Protein AF-A0A455UJH0-F1 (afdb_monomer_lite)

InterPro domains:
  IPR007844 AsmA [PF05170] (46-190)
  IPR052894 AsmA-related [PTHR30441] (1-209)

Secondary structure (DSSP, 8-state):
-EEEEEEEES-GGGGHHHHSS-PPP-SSEEEEEEEEEETTEEEEEEEEEEETTEEEEEEEEEE-SSSSEEEEEEEEEEEEEGGGGGGGG---TTTTT-----SS-SS-SS-GGGGSEEEEEEEEEEEEEETTEEEEEEEEEEEEETTEEEEEEEEEEETTEEEEEEEEEETTSSS-EEEEEEEEEEEEHHHHHHHTT--S---SEEEEEEEE-

pLDDT: mean 80.15, std 18.88, range [32.94, 98.56]

Radius of gyration: 18.46 Å; chains: 1; bounding box: 46×38×55 Å

Sequence (213 aa):
MNLSLAIEGPNPQRLSRLLGIALPELPAYSVSGELDLEGQRWVFTEIQGRIGDSDLNGRLTLNTNVSPLHVSGELSSTHLDIADLGFLAGATPEEIDNNDRFVLPDTEIITDAWQGISADVSYQGDSVRAGDVPLSNVEIDFVLEDGRGQFDPVSFGFGEGSVDLTLDLDSTTNPPSGTMQVEVQRVDLDDALRNWDLADDSVGIIGGAANFG

Organism: NCBI:txid115553

Foldseek 3Di:
DKDKDKDWDQFCQVCCVVVVHGDDGAGTKIWIAIWDDDPQKTKGAQIWMDQPNWTKGWIKIWHPVDFLIEIETEMETQEEEVVRVPCCQPDDPVPPPDPDDPDRHPHPNQDPVLQSYWYWYWYWYQWYHDDLFTKGGWIWTWTGDNSKIWTPWTKIDGDPWIKTKIKIWHSPDVVIDIKMKMWIGFDFPVRVCVSRVPDDDDGDTDTDIDIDD

Structure (mmCIF, N/CA/C/O backbone):
data_AF-A0A455UJH0-F1
#
_entry.id   AF-A0A455UJH0-F1
#
loop_
_atom_site.group_PDB
_atom_site.id
_atom_site.type_symbol
_atom_site.label_atom_id
_atom_site.label_alt_id
_atom_site.label_comp_id
_atom_site.label_asym_id
_atom_site.label_entity_id
_atom_site.label_seq_id
_atom_site.pdbx_PDB_ins_code
_atom_site.Cartn_x
_atom_site.Cartn_y
_atom_site.Cartn_z
_atom_site.occupancy
_atom_site.B_iso_or_equiv
_atom_site.auth_seq_id
_atom_site.auth_comp_id
_atom_site.auth_asym_id
_atom_site.auth_atom_id
_atom_site.pdbx_PDB_model_num
ATOM 1 N N . MET A 1 1 ? -12.205 -9.247 21.735 1.00 71.50 1 MET A N 1
ATOM 2 C CA . MET A 1 1 ? -13.324 -10.180 21.431 1.00 71.50 1 MET A CA 1
ATOM 3 C C . MET A 1 1 ? -12.930 -10.842 20.141 1.00 71.50 1 MET A C 1
ATOM 5 O O . MET A 1 1 ? -12.857 -10.101 19.182 1.00 71.50 1 MET A O 1
ATOM 9 N N . ASN A 1 2 ? -12.699 -12.154 20.108 1.00 81.31 2 ASN A N 1
ATOM 10 C CA . ASN A 1 2 ? -12.225 -12.814 18.893 1.00 81.31 2 ASN A CA 1
ATOM 11 C C . ASN A 1 2 ? -13.400 -13.379 18.073 1.00 81.31 2 ASN A C 1
ATOM 13 O O . ASN A 1 2 ? -14.218 -14.134 18.611 1.00 81.31 2 ASN A O 1
ATOM 17 N N . LEU A 1 3 ? -13.500 -12.978 16.807 1.00 91.19 3 LEU A N 1
ATOM 18 C CA . LEU A 1 3 ? -14.527 -13.384 15.855 1.00 91.19 3 LEU A CA 1
ATOM 19 C C . LEU A 1 3 ? -13.867 -13.877 14.568 1.00 91.19 3 LEU A C 1
ATOM 21 O O . LEU A 1 3 ? -13.123 -13.135 13.939 1.00 91.19 3 LEU A O 1
ATOM 25 N N . SER A 1 4 ? -14.239 -15.069 14.111 1.00 94.56 4 SER A N 1
ATOM 26 C CA . SER A 1 4 ? -13.905 -15.489 12.751 1.00 94.56 4 SER A CA 1
ATOM 27 C C . SER A 1 4 ? -14.860 -14.801 11.773 1.00 94.56 4 SER A C 1
ATOM 29 O O . SER A 1 4 ? -16.086 -14.918 11.901 1.00 94.56 4 SER A O 1
ATOM 31 N N . LEU A 1 5 ? -14.310 -14.034 10.834 1.00 92.56 5 LEU A N 1
ATOM 32 C CA . LEU A 1 5 ? -15.051 -13.263 9.843 1.00 92.56 5 LEU A CA 1
ATOM 33 C C . LEU A 1 5 ? -14.841 -13.883 8.463 1.00 92.56 5 LEU A C 1
ATOM 35 O O . LEU A 1 5 ? -13.711 -14.141 8.066 1.00 92.56 5 LEU A O 1
ATOM 39 N N . ALA A 1 6 ? -15.925 -14.067 7.713 1.00 94.31 6 ALA A N 1
ATOM 40 C CA . ALA A 1 6 ? -15.883 -14.398 6.295 1.00 94.31 6 ALA A CA 1
ATOM 41 C C . ALA A 1 6 ? -16.954 -13.584 5.564 1.00 94.31 6 ALA A C 1
ATOM 43 O O . ALA A 1 6 ? -18.125 -13.594 5.955 1.00 94.31 6 ALA A O 1
ATOM 44 N N . ILE A 1 7 ? -16.548 -12.850 4.532 1.00 92.00 7 ILE A N 1
ATOM 45 C CA . ILE A 1 7 ? -17.425 -12.009 3.718 1.00 92.00 7 ILE A CA 1
ATOM 46 C C . ILE A 1 7 ? -17.107 -12.279 2.254 1.00 92.00 7 ILE A C 1
ATOM 48 O O . ILE A 1 7 ? -15.952 -12.222 1.848 1.00 92.00 7 ILE A O 1
ATOM 52 N N . GLU A 1 8 ? -18.138 -12.504 1.451 1.00 94.81 8 GLU A N 1
ATOM 53 C CA . GLU A 1 8 ? -18.023 -12.584 0.000 1.00 94.81 8 GLU A CA 1
ATOM 54 C C . GLU A 1 8 ? -19.130 -11.774 -0.668 1.00 94.81 8 GLU A C 1
ATOM 56 O O . GLU A 1 8 ? -20.222 -11.586 -0.118 1.00 94.81 8 GLU A O 1
ATOM 61 N N . GLY A 1 9 ? -18.851 -11.277 -1.864 1.00 93.00 9 GLY A N 1
ATOM 62 C CA . GLY A 1 9 ? -19.829 -10.521 -2.618 1.00 93.00 9 GLY A CA 1
ATOM 63 C C . GLY A 1 9 ? -19.357 -10.179 -4.024 1.00 93.00 9 GLY A C 1
ATOM 64 O O . GLY A 1 9 ? -18.174 -10.262 -4.334 1.00 93.00 9 GLY A O 1
ATOM 65 N N . PRO A 1 10 ? -20.282 -9.764 -4.900 1.00 92.00 10 PRO A N 1
ATOM 66 C CA . PRO A 1 10 ? -19.947 -9.429 -6.278 1.00 92.00 10 PRO A CA 1
ATOM 67 C C . PRO A 1 10 ? -19.280 -8.053 -6.431 1.00 92.00 10 PRO A C 1
ATOM 69 O O . PRO A 1 10 ? -18.758 -7.782 -7.501 1.00 92.00 10 PRO A O 1
ATOM 72 N N . ASN A 1 11 ? -19.383 -7.174 -5.420 1.00 86.75 11 ASN A N 1
ATOM 73 C CA . ASN A 1 11 ? -18.792 -5.829 -5.394 1.00 86.75 11 ASN A CA 1
ATOM 74 C C . ASN A 1 11 ? -18.907 -5.233 -3.961 1.00 86.75 11 ASN A C 1
ATOM 76 O O . ASN A 1 11 ? -20.035 -5.161 -3.443 1.00 86.75 11 ASN A O 1
ATOM 80 N N . PRO A 1 12 ? -17.807 -4.784 -3.321 1.00 84.44 12 PRO A N 1
ATOM 81 C CA . PRO A 1 12 ? -17.806 -4.187 -1.979 1.00 84.44 12 PRO A CA 1
ATOM 82 C C . PRO A 1 12 ? -18.610 -2.891 -1.842 1.00 84.44 12 PRO A C 1
ATOM 84 O O . PRO A 1 12 ? -19.192 -2.650 -0.785 1.00 84.44 12 PRO A O 1
ATOM 87 N N . GLN A 1 13 ? -18.725 -2.076 -2.896 1.00 84.38 13 GLN A N 1
ATOM 88 C CA . GLN A 1 13 ? -19.482 -0.819 -2.901 1.00 84.38 13 GLN A CA 1
ATOM 89 C C . GLN A 1 13 ? -20.929 -1.011 -2.417 1.00 84.38 13 GLN A C 1
ATOM 91 O O . GLN A 1 13 ? -21.509 -0.126 -1.781 1.00 84.38 13 GLN A O 1
ATOM 96 N N . ARG A 1 14 ? -21.513 -2.198 -2.637 1.00 85.81 14 ARG A N 1
ATOM 97 C CA . ARG A 1 14 ? -22.857 -2.561 -2.153 1.00 85.81 14 ARG A CA 1
ATOM 98 C C . ARG A 1 14 ? -22.981 -2.523 -0.627 1.00 85.81 14 ARG A C 1
ATOM 100 O O . ARG A 1 14 ? -24.084 -2.307 -0.123 1.00 85.81 14 ARG A O 1
ATOM 107 N N . LEU A 1 15 ? -21.876 -2.687 0.101 1.00 83.19 15 LEU A N 1
ATOM 108 C CA . LEU A 1 15 ? -21.826 -2.589 1.559 1.00 83.19 15 LEU A CA 1
ATOM 109 C C . LEU A 1 15 ? -21.728 -1.143 2.061 1.00 83.19 15 LEU A C 1
ATOM 111 O O . LEU A 1 15 ? -21.986 -0.910 3.240 1.00 83.19 15 LEU A O 1
ATOM 115 N N . SER A 1 16 ? -21.454 -0.158 1.198 1.00 75.44 16 SER A N 1
ATOM 116 C CA . SER A 1 16 ? -21.272 1.243 1.614 1.00 75.44 16 SER A CA 1
ATOM 117 C C . SER A 1 16 ? -22.473 1.785 2.394 1.00 75.44 16 SER A C 1
ATOM 119 O O . SER A 1 16 ? -22.328 2.410 3.440 1.00 75.44 16 SER A O 1
ATOM 121 N N . ARG A 1 17 ? -23.698 1.477 1.936 1.00 76.19 17 ARG A N 1
ATOM 122 C CA . ARG A 1 17 ? -24.938 1.890 2.623 1.00 76.19 17 ARG A CA 1
ATOM 123 C C . ARG A 1 17 ? -25.131 1.216 3.980 1.00 76.19 17 ARG A C 1
ATOM 125 O O . ARG A 1 17 ? -25.803 1.781 4.835 1.00 76.19 17 ARG A O 1
ATOM 132 N N . LEU A 1 18 ? -24.598 0.007 4.149 1.00 76.12 18 LEU A N 1
ATOM 133 C CA . LEU A 1 18 ? -24.690 -0.746 5.397 1.00 76.12 18 LEU A CA 1
ATOM 134 C C . LEU A 1 18 ? -23.6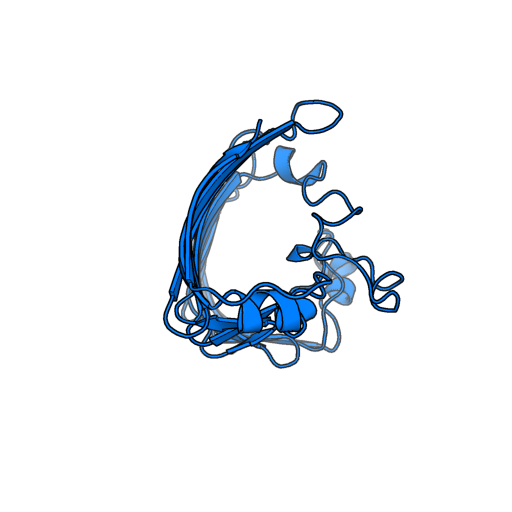56 -0.252 6.415 1.00 76.12 18 LEU A C 1
ATOM 136 O O . LEU A 1 18 ? -23.974 -0.143 7.594 1.00 76.12 18 LEU A O 1
ATOM 140 N N . LEU A 1 19 ? -22.441 0.045 5.951 1.00 70.88 19 LEU A N 1
ATOM 141 C CA . LEU A 1 19 ? -21.306 0.415 6.797 1.00 70.88 19 LEU A CA 1
ATOM 142 C C . LEU A 1 19 ? -21.194 1.927 7.039 1.00 70.88 19 LEU A C 1
ATOM 144 O O . LEU A 1 19 ? -20.487 2.345 7.950 1.00 70.88 19 LEU A O 1
ATOM 148 N N . GLY A 1 20 ? -21.883 2.750 6.244 1.00 65.94 20 GLY A N 1
ATOM 149 C CA . GLY A 1 20 ? -21.824 4.211 6.352 1.00 65.94 20 GLY A CA 1
ATOM 150 C C . GLY A 1 20 ? -20.496 4.819 5.889 1.00 65.94 20 GLY A C 1
ATOM 151 O O . GLY A 1 20 ? -20.264 6.000 6.129 1.00 65.94 20 GLY A O 1
ATOM 152 N N . ILE A 1 21 ? -19.648 4.032 5.224 1.00 64.44 21 ILE A N 1
ATOM 153 C CA . ILE A 1 21 ? -18.385 4.451 4.605 1.00 64.44 21 ILE A CA 1
ATOM 154 C C . ILE A 1 21 ? -18.473 4.236 3.094 1.00 64.44 21 ILE A C 1
ATOM 156 O O . ILE A 1 21 ? -19.122 3.292 2.644 1.00 64.44 21 ILE A O 1
ATOM 160 N N . ALA A 1 22 ? -17.848 5.109 2.307 1.00 68.25 22 ALA A N 1
ATOM 161 C CA . ALA A 1 22 ? -17.742 4.906 0.868 1.00 68.25 22 ALA A CA 1
ATOM 162 C C . ALA A 1 22 ? -16.717 3.798 0.598 1.00 68.25 22 ALA A C 1
ATOM 164 O O . ALA A 1 22 ? -15.544 3.951 0.930 1.00 68.25 22 ALA A O 1
ATOM 165 N N . LEU A 1 23 ? -17.168 2.680 0.032 1.00 70.00 23 LEU A N 1
ATOM 166 C CA . LEU A 1 23 ? -16.290 1.623 -0.455 1.00 70.00 23 LEU A CA 1
ATOM 167 C C . LEU A 1 23 ? -16.121 1.737 -1.973 1.00 70.00 23 LEU A C 1
ATOM 169 O O . LEU A 1 23 ? -17.076 2.125 -2.654 1.00 70.00 23 LEU A O 1
ATOM 173 N N . PRO A 1 24 ? -14.940 1.384 -2.503 1.00 71.25 24 PRO A N 1
ATOM 174 C CA . PRO A 1 24 ? -14.682 1.431 -3.934 1.00 71.25 24 PRO A CA 1
ATOM 175 C C . PRO A 1 24 ? -15.517 0.396 -4.694 1.00 71.25 24 PRO A C 1
ATOM 177 O O . PRO A 1 24 ? -15.950 -0.625 -4.145 1.00 71.25 24 PRO A O 1
ATOM 180 N N . GLU A 1 25 ? -15.721 0.660 -5.982 1.00 79.56 25 GLU A N 1
ATOM 181 C CA . GLU A 1 25 ? -16.157 -0.369 -6.921 1.00 79.56 25 GLU A CA 1
ATOM 182 C C . GLU A 1 25 ? -14.980 -1.294 -7.209 1.00 79.56 25 GLU A C 1
ATOM 184 O O . GLU A 1 25 ? -13.969 -0.858 -7.747 1.00 79.56 25 GLU A O 1
ATOM 189 N N . LEU A 1 26 ? -15.123 -2.561 -6.826 1.00 83.00 26 LEU A N 1
ATOM 190 C CA . LEU A 1 26 ? -14.150 -3.617 -7.097 1.00 83.00 26 LEU A CA 1
ATOM 191 C C . LEU A 1 26 ? -14.868 -4.836 -7.694 1.00 83.00 26 LEU A C 1
ATOM 193 O O . LEU A 1 26 ? -16.094 -4.960 -7.523 1.00 83.00 26 LEU A O 1
ATOM 197 N N . PRO A 1 27 ? -14.127 -5.741 -8.362 1.00 90.38 27 PRO A N 1
ATOM 198 C CA . PRO A 1 27 ? -14.639 -7.037 -8.786 1.00 90.38 27 PRO A CA 1
ATOM 199 C C . PRO A 1 27 ? -15.208 -7.875 -7.630 1.00 90.38 27 PRO A C 1
ATOM 201 O O . PRO A 1 27 ? -15.224 -7.482 -6.457 1.00 90.38 27 PRO A O 1
ATOM 204 N N . ALA A 1 28 ? -15.675 -9.079 -7.970 1.00 93.56 28 ALA A N 1
ATOM 205 C CA . ALA A 1 28 ? -16.110 -10.037 -6.966 1.00 93.56 28 ALA A CA 1
ATOM 206 C C . ALA A 1 28 ? -14.979 -10.314 -5.967 1.00 93.56 28 ALA A C 1
ATOM 208 O O . ALA A 1 28 ? -13.824 -10.488 -6.353 1.00 93.56 28 ALA A O 1
ATOM 209 N N . TYR A 1 29 ? -15.331 -10.360 -4.688 1.00 93.81 29 TYR A N 1
ATOM 210 C CA . TYR A 1 29 ? -14.378 -10.505 -3.604 1.00 93.81 29 TYR A CA 1
ATOM 211 C C . TYR A 1 29 ? -14.821 -11.585 -2.62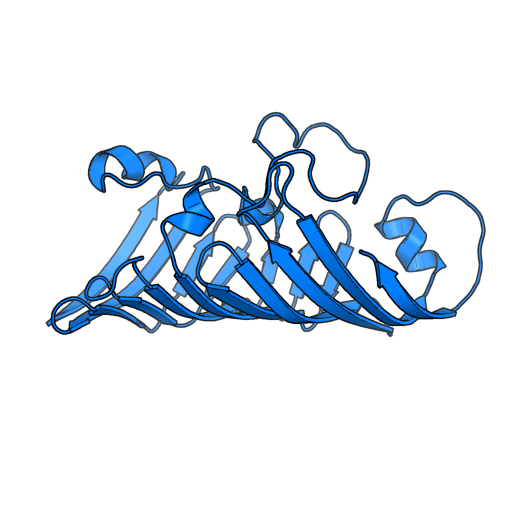4 1.00 93.81 29 TYR A C 1
ATOM 213 O O . TYR A 1 29 ? -16.015 -11.829 -2.422 1.00 93.81 29 TYR A O 1
ATOM 221 N N . SER A 1 30 ? -13.840 -12.189 -1.970 1.00 95.75 30 SER A N 1
ATOM 222 C CA . SER A 1 30 ? -14.019 -13.048 -0.806 1.00 95.75 30 SER A CA 1
ATOM 223 C C . SER A 1 30 ? -12.883 -12.773 0.162 1.00 95.75 30 SER A C 1
ATOM 225 O O . SER A 1 30 ? -11.728 -12.844 -0.242 1.00 95.75 30 SER A O 1
ATOM 227 N N . VAL A 1 31 ? -13.180 -12.473 1.419 1.00 94.81 31 VAL A N 1
ATOM 228 C CA . VAL A 1 31 ? -12.171 -12.245 2.453 1.00 94.81 31 VAL A CA 1
ATOM 229 C C . VAL A 1 31 ? -12.550 -12.991 3.719 1.00 94.81 31 VAL A C 1
ATOM 231 O O . VAL A 1 31 ? -13.714 -12.997 4.125 1.00 94.81 31 VAL A O 1
ATOM 234 N N . SER A 1 32 ? -11.564 -13.615 4.346 1.00 97.31 32 SER A N 1
ATOM 235 C CA . SER A 1 32 ? -11.702 -14.273 5.639 1.00 97.31 32 SER A CA 1
ATOM 236 C C . SER A 1 32 ? -10.521 -13.975 6.553 1.00 97.31 32 SER A C 1
ATOM 238 O O . SER A 1 32 ? -9.452 -13.618 6.065 1.00 97.31 32 SER A O 1
ATOM 240 N N . GLY A 1 33 ? -10.720 -14.132 7.858 1.00 97.06 33 GLY A N 1
ATOM 241 C CA . GLY A 1 33 ? -9.671 -14.015 8.869 1.00 97.06 33 GLY A CA 1
ATOM 242 C C . GLY A 1 33 ? -10.250 -13.913 10.278 1.00 97.06 33 GLY A C 1
ATOM 243 O O . GLY A 1 33 ? -11.457 -14.054 10.489 1.00 97.06 33 GLY A O 1
ATOM 244 N N . GLU A 1 34 ? -9.393 -13.597 11.237 1.00 97.06 34 GLU A N 1
ATOM 245 C CA . GLU A 1 34 ? -9.749 -13.429 12.644 1.00 97.06 34 GLU A CA 1
ATOM 246 C C . GLU A 1 34 ? -9.794 -11.939 12.995 1.00 97.06 34 GLU A C 1
ATOM 248 O O . GLU A 1 34 ? -8.817 -11.214 12.804 1.00 97.06 34 GLU A O 1
ATOM 253 N N . LEU A 1 35 ? -10.937 -11.470 13.491 1.00 94.62 35 LEU A N 1
ATOM 254 C CA . LEU A 1 35 ? -11.181 -10.086 13.878 1.00 94.62 35 LEU A CA 1
ATOM 255 C C . LEU A 1 35 ? -11.255 -9.977 15.402 1.00 94.62 35 LEU A C 1
ATOM 257 O O . LEU A 1 35 ? -12.180 -10.513 16.019 1.00 94.62 35 LEU A O 1
ATOM 261 N N . ASP A 1 36 ? -10.337 -9.216 15.997 1.00 95.25 36 ASP A N 1
ATOM 262 C CA . ASP A 1 36 ? -10.424 -8.804 17.395 1.00 95.25 36 ASP A CA 1
ATOM 263 C C . ASP A 1 36 ? -10.737 -7.309 17.539 1.00 95.25 36 ASP A C 1
ATOM 265 O O . ASP A 1 36 ? -10.210 -6.459 16.821 1.00 95.25 36 ASP A O 1
ATOM 269 N N . LEU A 1 37 ? -11.618 -6.990 18.486 1.00 91.75 37 LEU A N 1
ATOM 270 C CA . LEU A 1 37 ? -11.823 -5.635 18.983 1.00 91.75 37 LEU A CA 1
ATOM 271 C C . LEU A 1 37 ? -11.133 -5.455 20.344 1.00 91.75 37 LEU A C 1
ATOM 273 O O . LEU A 1 37 ? -11.640 -5.898 21.384 1.00 91.75 37 LEU A O 1
ATOM 277 N N . GLU A 1 38 ? -10.020 -4.723 20.326 1.00 89.94 38 GLU A N 1
ATOM 278 C CA . GLU A 1 38 ? -9.220 -4.337 21.486 1.00 89.94 38 GLU A CA 1
ATOM 279 C C . GLU A 1 38 ? -9.502 -2.870 21.852 1.00 89.94 38 GLU A C 1
ATOM 281 O O . GLU A 1 38 ? -8.840 -1.930 21.403 1.00 89.94 38 GLU A O 1
ATOM 286 N N . GLY A 1 39 ? -10.539 -2.633 22.658 1.00 87.88 39 GLY A N 1
ATOM 287 C CA . GLY A 1 39 ? -10.987 -1.269 22.958 1.00 87.88 39 GLY A CA 1
ATOM 288 C C . GLY A 1 39 ? -11.614 -0.608 21.725 1.00 87.88 39 GLY A C 1
ATOM 289 O O . GLY A 1 39 ? -12.697 -1.014 21.320 1.00 87.88 39 GLY A O 1
ATOM 290 N N . GLN A 1 40 ? -10.956 0.402 21.139 1.00 86.00 40 GLN A N 1
ATOM 291 C CA . GLN A 1 40 ? -11.356 1.005 19.846 1.00 86.00 40 GLN A CA 1
ATOM 292 C C . GLN A 1 40 ? -10.334 0.716 18.727 1.00 86.00 40 GLN A C 1
ATOM 294 O O . GLN A 1 40 ? -10.111 1.528 17.829 1.00 86.00 40 GLN A O 1
ATOM 299 N N . ARG A 1 41 ? -9.648 -0.427 18.825 1.00 92.31 41 ARG A N 1
ATOM 300 C CA . ARG A 1 41 ? -8.750 -0.942 17.794 1.00 92.31 41 ARG A CA 1
ATOM 301 C C . ARG A 1 41 ? -9.317 -2.238 17.235 1.00 92.31 41 ARG A C 1
ATOM 303 O O . ARG A 1 41 ? -9.488 -3.200 17.977 1.00 92.31 41 ARG A O 1
ATOM 310 N N . TRP A 1 42 ? -9.586 -2.245 15.940 1.00 91.94 42 TRP A N 1
ATOM 311 C CA . TRP A 1 42 ? -9.962 -3.435 15.192 1.00 91.94 42 TRP A CA 1
ATOM 312 C C . TRP A 1 42 ? -8.690 -4.061 14.642 1.00 91.94 42 TRP A C 1
ATOM 314 O O . TRP A 1 42 ? -7.971 -3.409 13.890 1.00 91.94 42 TRP A O 1
ATOM 324 N N . VAL A 1 43 ? -8.391 -5.290 15.039 1.00 96.00 43 VAL A N 1
ATOM 325 C CA . VAL A 1 43 ? -7.222 -6.042 14.587 1.00 96.00 43 VAL A CA 1
ATOM 326 C C . VAL A 1 43 ? -7.733 -7.198 13.743 1.00 96.00 43 VAL A C 1
ATOM 328 O O . VAL A 1 43 ? -8.381 -8.098 14.267 1.00 96.00 43 VAL A O 1
ATOM 331 N N . PHE A 1 44 ? -7.473 -7.157 12.441 1.00 95.69 44 PHE A N 1
ATOM 332 C CA . PHE A 1 44 ? -7.833 -8.213 11.507 1.00 95.69 44 PHE A CA 1
ATOM 333 C C . PHE A 1 44 ? -6.572 -8.979 11.114 1.00 95.69 44 PHE A C 1
ATOM 335 O O . PHE A 1 44 ? -5.637 -8.414 10.550 1.00 95.69 44 PHE A O 1
ATOM 342 N N . THR A 1 45 ? -6.511 -10.253 11.476 1.00 97.31 45 THR A N 1
ATOM 343 C CA . THR A 1 45 ? -5.333 -11.112 11.315 1.00 97.31 45 THR A CA 1
ATOM 344 C C . THR A 1 45 ? -5.664 -12.348 10.505 1.00 97.31 45 THR A C 1
ATOM 346 O O . THR A 1 45 ? -6.833 -12.703 10.382 1.00 97.31 45 THR A O 1
ATOM 349 N N . GLU A 1 46 ? -4.633 -13.021 9.992 1.00 97.06 46 GLU A N 1
ATOM 350 C CA . GLU A 1 46 ? -4.801 -14.210 9.145 1.00 97.06 46 GLU A CA 1
ATOM 351 C C . GLU A 1 46 ? -5.711 -13.917 7.945 1.00 97.06 46 GLU A C 1
ATOM 353 O O . GLU A 1 46 ? -6.499 -14.765 7.520 1.00 97.06 46 GLU A O 1
ATOM 358 N N . ILE A 1 47 ? -5.603 -12.692 7.417 1.00 97.75 47 ILE A N 1
ATOM 359 C CA . ILE A 1 47 ? -6.362 -12.256 6.254 1.00 97.75 47 ILE A CA 1
ATOM 360 C C . ILE A 1 47 ? -6.010 -13.200 5.114 1.00 97.75 47 ILE A C 1
ATOM 362 O O . ILE A 1 47 ? -4.835 -13.414 4.823 1.00 97.75 47 ILE A O 1
ATOM 366 N N . GLN A 1 48 ? -7.046 -13.756 4.506 1.00 97.94 48 GLN A N 1
ATOM 367 C CA . GLN A 1 48 ? -7.002 -14.553 3.291 1.00 97.94 48 GLN A CA 1
ATOM 368 C C . GLN A 1 48 ? -8.115 -14.033 2.397 1.00 97.94 48 GLN A C 1
ATOM 370 O O . GLN A 1 48 ? -9.302 -14.150 2.715 1.00 97.94 48 GLN A O 1
ATOM 375 N N . GLY A 1 49 ? -7.714 -13.388 1.317 1.00 95.56 49 GLY A N 1
ATOM 376 C CA . GLY A 1 49 ? -8.565 -12.603 0.451 1.00 95.56 49 GLY A CA 1
ATOM 377 C C . GLY A 1 49 ? -8.362 -12.961 -1.010 1.00 95.56 49 GLY A C 1
ATOM 378 O O . GLY A 1 49 ? -7.279 -13.355 -1.438 1.00 95.56 49 GLY A O 1
ATOM 379 N N . ARG A 1 50 ? -9.432 -12.794 -1.777 1.00 96.25 50 ARG A N 1
ATOM 380 C CA . ARG A 1 50 ? -9.421 -12.740 -3.232 1.00 96.25 50 ARG A CA 1
ATOM 381 C C . ARG A 1 50 ? -10.254 -11.560 -3.689 1.00 96.25 50 ARG A C 1
ATOM 383 O O . ARG A 1 50 ? -11.341 -11.345 -3.149 1.00 96.25 50 ARG A O 1
ATOM 390 N N . ILE A 1 51 ? -9.749 -10.824 -4.666 1.00 93.19 51 ILE A N 1
ATOM 391 C CA . ILE A 1 51 ? -10.438 -9.718 -5.332 1.00 93.19 51 ILE A CA 1
ATOM 392 C C . ILE A 1 51 ? -10.184 -9.914 -6.821 1.00 93.19 51 ILE A C 1
ATOM 394 O O . ILE A 1 51 ? -9.039 -9.849 -7.244 1.00 93.19 51 ILE A O 1
ATOM 398 N N . GLY A 1 52 ? -11.227 -10.224 -7.591 1.00 92.94 52 GLY A N 1
ATOM 399 C CA . GLY A 1 52 ? -11.053 -10.612 -8.991 1.00 92.94 52 GLY A CA 1
ATOM 400 C C . GLY A 1 52 ? -10.141 -11.834 -9.124 1.00 92.94 52 GLY A C 1
ATOM 401 O O . GLY A 1 52 ? -10.418 -12.888 -8.536 1.00 92.94 52 GLY A O 1
ATOM 402 N N . ASP A 1 53 ? -9.056 -11.674 -9.874 1.00 92.12 53 ASP A N 1
ATOM 403 C CA . ASP A 1 53 ? -8.029 -12.693 -10.095 1.00 92.12 53 ASP A CA 1
ATOM 404 C C . ASP A 1 53 ? -6.847 -12.582 -9.114 1.00 92.12 53 ASP A C 1
ATOM 406 O O . ASP A 1 53 ? -5.972 -13.452 -9.092 1.00 92.12 53 ASP A O 1
ATOM 410 N N . SER A 1 54 ? -6.860 -11.567 -8.250 1.00 95.25 54 SER A N 1
ATOM 411 C CA . SER A 1 54 ? -5.823 -11.282 -7.261 1.00 95.25 54 SER A CA 1
ATOM 412 C C . SER A 1 54 ? -6.052 -11.992 -5.931 1.00 95.25 54 SER A C 1
ATOM 414 O O . SER A 1 54 ? -7.187 -12.092 -5.451 1.00 95.25 54 SER A O 1
ATOM 416 N N . ASP A 1 55 ? -4.971 -12.436 -5.288 1.00 96.69 55 ASP A N 1
ATOM 417 C CA . ASP A 1 55 ? -4.978 -12.856 -3.885 1.00 96.69 55 ASP A CA 1
ATOM 418 C C . ASP A 1 55 ? -4.422 -11.763 -2.964 1.00 96.69 55 ASP A C 1
ATOM 420 O O . ASP A 1 55 ? -3.643 -10.909 -3.379 1.00 96.69 55 ASP A O 1
ATOM 424 N N . LEU A 1 56 ? -4.859 -11.760 -1.706 1.00 95.00 56 LEU A N 1
ATOM 425 C CA . LEU A 1 56 ? -4.388 -10.822 -0.692 1.00 95.00 56 LEU A CA 1
ATOM 426 C C . LEU A 1 56 ? -4.360 -11.500 0.670 1.00 95.00 56 LEU A C 1
ATOM 428 O O . LEU A 1 56 ? -5.353 -12.081 1.102 1.00 95.00 56 LEU A O 1
ATOM 432 N N . ASN A 1 57 ? -3.247 -11.386 1.375 1.00 98.06 57 ASN A N 1
ATOM 433 C CA . ASN A 1 57 ? -3.036 -12.008 2.669 1.00 98.06 57 ASN A CA 1
ATOM 434 C C . ASN A 1 57 ? -2.429 -11.008 3.650 1.00 98.06 57 ASN A C 1
ATOM 436 O O . ASN A 1 57 ? -1.916 -9.972 3.240 1.00 98.06 57 ASN A O 1
ATOM 440 N N . GLY A 1 58 ? -2.467 -11.324 4.945 1.00 97.88 58 GLY A N 1
ATOM 441 C CA . GLY A 1 58 ? -1.698 -10.589 5.951 1.00 97.88 58 GLY A CA 1
ATOM 442 C C . GLY A 1 58 ? -2.513 -10.144 7.158 1.00 97.88 58 GLY A C 1
ATOM 443 O O . GLY A 1 58 ? -3.288 -10.920 7.731 1.00 97.88 58 GLY A O 1
ATOM 444 N N . ARG A 1 59 ? -2.289 -8.904 7.591 1.00 97.75 59 ARG A N 1
ATOM 445 C CA . ARG A 1 59 ? -2.941 -8.314 8.762 1.00 97.75 59 ARG A CA 1
ATOM 446 C C . ARG A 1 59 ? -3.175 -6.823 8.577 1.00 97.75 59 ARG A C 1
ATOM 448 O O . ARG A 1 59 ? -2.336 -6.121 8.029 1.00 97.75 59 ARG A O 1
ATOM 455 N N . LEU A 1 60 ? -4.279 -6.331 9.122 1.00 96.00 60 LEU A N 1
ATOM 456 C CA . LEU A 1 60 ? -4.597 -4.909 9.172 1.00 96.00 60 LEU A CA 1
ATOM 457 C C . LEU A 1 60 ? -5.116 -4.528 10.551 1.00 96.00 60 LEU A C 1
ATOM 459 O O . LEU A 1 60 ? -5.798 -5.293 11.229 1.00 96.00 60 LEU A O 1
ATOM 463 N N . THR A 1 61 ? -4.801 -3.314 10.963 1.00 95.69 61 THR A N 1
ATOM 464 C CA . THR A 1 61 ? -5.231 -2.715 12.214 1.00 95.69 61 THR A CA 1
ATOM 465 C C . THR A 1 61 ? -5.884 -1.382 11.908 1.00 95.69 61 THR A C 1
ATOM 467 O O . THR A 1 61 ? -5.267 -0.509 11.315 1.00 95.69 61 THR A O 1
ATOM 470 N N . LEU A 1 62 ? -7.122 -1.201 12.351 1.00 91.44 62 LEU A N 1
ATOM 471 C CA . LEU A 1 62 ? -7.841 0.063 12.280 1.00 91.44 62 LEU A CA 1
ATOM 472 C C . LEU A 1 62 ? -7.989 0.622 13.695 1.00 91.44 62 LEU A C 1
ATOM 474 O O . LEU A 1 62 ? -8.693 0.062 14.538 1.00 91.44 62 LEU A O 1
ATOM 478 N N . ASN A 1 63 ? -7.324 1.739 13.966 1.00 91.38 63 ASN A N 1
ATOM 479 C CA . ASN A 1 63 ? -7.379 2.433 15.241 1.00 91.38 63 ASN A CA 1
ATOM 480 C C . ASN A 1 63 ? -8.278 3.666 15.140 1.00 91.38 63 ASN A C 1
ATOM 482 O O . ASN A 1 63 ? -7.901 4.682 14.561 1.00 91.38 63 ASN A O 1
ATOM 486 N N . THR A 1 64 ? -9.445 3.597 15.778 1.00 86.31 64 THR A N 1
ATOM 487 C CA . THR A 1 64 ? -10.400 4.710 15.838 1.00 86.31 64 THR A CA 1
ATOM 488 C C . THR A 1 64 ? -10.309 5.499 17.151 1.00 86.31 64 THR A C 1
ATOM 490 O O . THR A 1 64 ? -11.144 6.362 17.398 1.00 86.31 64 THR A O 1
ATOM 493 N N . ASN A 1 65 ? -9.319 5.221 18.019 1.00 88.88 65 ASN A N 1
ATOM 494 C CA . ASN A 1 65 ? -9.047 6.042 19.216 1.00 88.88 65 ASN A CA 1
ATOM 495 C C . ASN A 1 65 ? -8.314 7.353 18.888 1.00 88.88 65 ASN A C 1
ATOM 497 O O . ASN A 1 65 ? -8.145 8.193 19.771 1.00 88.88 65 ASN A O 1
ATOM 501 N N . VAL A 1 66 ? -7.807 7.482 17.663 1.00 87.44 66 VAL A N 1
ATOM 502 C CA . VAL A 1 66 ? -7.013 8.616 17.185 1.00 87.44 66 VAL A CA 1
ATOM 503 C C . VAL A 1 66 ? -7.794 9.360 16.103 1.00 87.44 66 VAL A C 1
ATOM 505 O O . VAL A 1 66 ? -8.696 8.793 15.487 1.00 87.44 66 VAL A O 1
ATOM 508 N N . SER A 1 67 ? -7.496 10.649 15.937 1.00 84.56 67 SER A N 1
ATOM 509 C CA . SER A 1 67 ? -8.104 11.514 14.924 1.00 84.56 67 SER A CA 1
ATOM 510 C C . SER A 1 67 ? -6.979 12.227 14.165 1.00 84.56 67 SER A C 1
ATOM 512 O O . SER A 1 67 ? -6.239 12.960 14.825 1.00 84.56 67 SER A O 1
ATOM 514 N N . PRO A 1 68 ? -6.855 12.057 12.835 1.00 85.69 68 PRO A N 1
ATOM 515 C CA . PRO A 1 68 ? -7.679 11.195 11.977 1.00 85.69 68 PRO A CA 1
ATOM 516 C C . PRO A 1 68 ? -7.566 9.710 12.361 1.00 85.69 68 PRO A C 1
ATOM 518 O O . PRO A 1 68 ? -6.676 9.323 13.119 1.00 85.69 68 PRO A O 1
ATOM 521 N N . LEU A 1 69 ? -8.508 8.885 11.890 1.00 84.00 69 LEU A N 1
ATOM 522 C CA . LEU A 1 69 ? -8.432 7.438 12.114 1.00 84.00 69 LEU A CA 1
ATOM 523 C C . LEU A 1 69 ? -7.150 6.894 11.474 1.00 84.00 69 LEU A C 1
ATOM 525 O O . LEU A 1 69 ? -6.747 7.384 10.423 1.00 84.00 69 LEU A O 1
ATOM 529 N N . HIS A 1 70 ? -6.537 5.884 12.087 1.00 91.56 70 HIS A N 1
ATOM 530 C CA . HIS A 1 70 ? -5.266 5.339 11.613 1.00 91.56 70 HIS A CA 1
ATOM 531 C C . HIS A 1 70 ? -5.408 3.885 11.169 1.00 91.56 70 HIS A C 1
ATOM 533 O O . HIS A 1 70 ? -5.968 3.069 11.909 1.00 91.56 70 HIS A O 1
ATOM 539 N N . VAL A 1 71 ? -4.882 3.563 9.990 1.00 92.19 71 VAL A N 1
ATOM 540 C CA . VAL A 1 71 ? -4.809 2.202 9.447 1.00 92.19 71 VAL A CA 1
ATOM 541 C C . VAL A 1 71 ? -3.356 1.756 9.393 1.00 92.19 71 VAL A C 1
ATOM 543 O O . VAL A 1 71 ? -2.517 2.483 8.885 1.00 92.19 71 VAL A O 1
ATOM 546 N N . SER A 1 72 ? -3.049 0.552 9.864 1.00 97.06 72 SER A N 1
ATOM 547 C CA . SER A 1 72 ? -1.710 -0.004 9.693 1.00 97.06 72 SER A CA 1
ATOM 548 C C . SER A 1 72 ? -1.685 -1.498 9.444 1.00 97.06 72 SER A C 1
ATOM 550 O O . SER A 1 72 ? -2.623 -2.204 9.817 1.00 97.06 72 SER A O 1
ATOM 552 N N . GLY A 1 73 ? -0.617 -2.004 8.835 1.00 97.56 73 GLY A N 1
ATOM 553 C CA . GLY A 1 73 ? -0.423 -3.443 8.709 1.00 97.56 73 GLY A CA 1
ATOM 554 C C . GLY A 1 73 ? 0.536 -3.877 7.616 1.00 97.56 73 GLY A C 1
ATOM 555 O O . GLY A 1 73 ? 1.207 -3.070 6.981 1.00 97.56 73 GLY A O 1
ATOM 556 N N . GLU A 1 74 ? 0.567 -5.188 7.415 1.00 98.56 74 GLU A N 1
ATOM 557 C CA . GLU A 1 74 ? 1.388 -5.836 6.401 1.00 98.56 74 GLU A CA 1
ATOM 558 C C . GLU A 1 74 ? 0.476 -6.679 5.517 1.00 98.56 74 GLU A C 1
ATOM 560 O O . GLU A 1 74 ? -0.315 -7.495 6.013 1.00 98.56 74 GLU A O 1
ATOM 565 N N . LEU A 1 75 ? 0.585 -6.474 4.211 1.00 97.44 75 LEU A N 1
ATOM 566 C CA . LEU A 1 75 ? -0.181 -7.182 3.201 1.00 97.44 75 LEU A CA 1
ATOM 567 C C . LEU A 1 75 ? 0.751 -7.907 2.236 1.00 97.44 75 LEU A C 1
ATOM 569 O O . LEU A 1 75 ? 1.860 -7.454 1.960 1.00 97.44 75 LEU A O 1
ATOM 573 N N . SER A 1 76 ? 0.295 -9.028 1.689 1.00 98.25 76 SER A N 1
ATOM 574 C CA . SER A 1 76 ? 1.032 -9.708 0.633 1.00 98.25 76 SER A CA 1
ATOM 575 C C . SER A 1 76 ? 0.156 -10.444 -0.367 1.00 98.25 76 SER A C 1
ATOM 577 O O . SER A 1 76 ? -0.946 -10.891 -0.040 1.00 98.25 76 SER A O 1
ATOM 579 N N . SER A 1 77 ? 0.669 -10.606 -1.582 1.00 98.19 77 SER A N 1
ATOM 580 C CA . SER A 1 77 ? 0.022 -11.370 -2.649 1.00 98.19 77 SER A CA 1
ATOM 581 C C . SER A 1 77 ? 1.024 -12.281 -3.338 1.00 98.19 77 SER A C 1
ATOM 583 O O . SER A 1 77 ? 2.145 -11.869 -3.634 1.00 98.19 77 SER A O 1
ATOM 585 N N . THR A 1 78 ? 0.605 -13.494 -3.688 1.00 98.19 78 THR A N 1
ATOM 586 C CA . THR A 1 78 ? 1.355 -14.292 -4.665 1.00 98.19 78 THR A CA 1
ATOM 587 C C . THR A 1 78 ? 1.087 -13.778 -6.082 1.00 98.19 78 THR A C 1
ATOM 589 O O . THR A 1 78 ? 2.009 -13.651 -6.883 1.00 98.19 78 THR A O 1
ATOM 592 N N . HIS A 1 79 ? -0.168 -13.451 -6.390 1.00 97.00 79 HIS A N 1
ATOM 593 C CA . HIS A 1 79 ? -0.583 -12.855 -7.652 1.00 97.00 79 HIS A CA 1
ATOM 594 C C . HIS A 1 79 ? -1.469 -11.643 -7.385 1.00 97.00 79 HIS A C 1
ATOM 596 O O . HIS A 1 79 ? -2.502 -11.744 -6.720 1.00 97.00 79 HIS A O 1
ATOM 602 N N . LEU A 1 80 ? -1.071 -10.508 -7.946 1.00 95.56 80 LEU A N 1
ATOM 603 C CA . LEU A 1 80 ? -1.862 -9.289 -7.945 1.00 95.56 80 LEU A CA 1
ATOM 604 C C . LEU A 1 80 ? -2.032 -8.802 -9.379 1.00 95.56 80 LEU A C 1
ATOM 606 O O . LEU A 1 80 ? -1.054 -8.662 -10.106 1.00 95.56 80 LEU A O 1
ATOM 610 N N . ASP A 1 81 ? -3.257 -8.499 -9.768 1.00 91.62 81 ASP A N 1
ATOM 611 C CA . ASP A 1 81 ? -3.561 -7.661 -10.915 1.00 91.62 81 ASP A CA 1
ATOM 612 C C . ASP A 1 81 ? -3.967 -6.284 -10.385 1.00 91.62 81 ASP A C 1
ATOM 614 O O . ASP A 1 81 ? -4.945 -6.149 -9.648 1.00 91.62 81 ASP A O 1
ATOM 618 N N . ILE A 1 82 ? -3.201 -5.242 -10.714 1.00 86.06 82 ILE A N 1
ATOM 619 C CA . ILE A 1 82 ? -3.482 -3.883 -10.228 1.00 86.06 82 ILE A CA 1
ATOM 620 C C . ILE A 1 82 ? -4.877 -3.421 -10.681 1.00 86.06 82 ILE A C 1
ATOM 622 O O . ILE A 1 82 ? -5.524 -2.657 -9.962 1.00 86.06 82 ILE A O 1
ATOM 626 N N . ALA A 1 83 ? -5.385 -3.932 -11.810 1.00 82.12 83 ALA A N 1
ATOM 627 C CA . ALA A 1 83 ? -6.736 -3.634 -12.279 1.00 82.12 83 ALA A CA 1
ATOM 628 C C . ALA A 1 83 ? -7.829 -4.113 -11.302 1.00 82.12 83 ALA A C 1
ATOM 630 O O . ALA A 1 83 ? -8.891 -3.492 -11.214 1.00 82.12 83 ALA A O 1
ATOM 631 N N . ASP A 1 84 ? -7.572 -5.170 -10.525 1.00 83.44 84 ASP A N 1
ATOM 632 C CA . ASP A 1 84 ? -8.525 -5.696 -9.541 1.00 83.44 84 ASP A CA 1
ATOM 633 C C . ASP A 1 84 ? -8.623 -4.830 -8.282 1.00 83.44 84 ASP A C 1
ATOM 635 O O . ASP A 1 84 ? -9.636 -4.880 -7.580 1.00 83.44 84 ASP A O 1
ATOM 639 N N . LEU A 1 85 ? -7.598 -4.024 -7.982 1.00 74.94 85 LEU A N 1
ATOM 640 C CA . LEU A 1 85 ? -7.586 -3.113 -6.833 1.00 74.94 85 LEU A CA 1
ATOM 641 C C . LEU A 1 85 ? -8.359 -1.808 -7.088 1.00 74.94 85 LEU A C 1
ATOM 643 O O . LEU A 1 85 ? -8.416 -0.936 -6.214 1.00 74.94 85 LEU A O 1
ATOM 647 N N . GLY A 1 86 ? -8.993 -1.678 -8.258 1.00 64.69 86 GLY A N 1
ATOM 648 C CA . GLY A 1 86 ? -9.775 -0.508 -8.639 1.00 64.69 86 GLY A CA 1
ATOM 649 C C . GLY A 1 86 ? -8.955 0.781 -8.560 1.00 64.69 86 GLY A C 1
ATOM 650 O O . GLY A 1 86 ? -7.811 0.837 -8.998 1.00 64.69 86 GLY A O 1
ATOM 651 N N . PHE A 1 87 ? -9.553 1.820 -7.975 1.00 50.72 87 PHE A N 1
ATOM 652 C CA . PHE A 1 87 ? -9.069 3.206 -7.882 1.00 50.72 87 PHE A CA 1
ATOM 653 C C . PHE A 1 87 ? -7.602 3.418 -7.437 1.00 50.72 87 PHE A C 1
ATOM 655 O O . PHE A 1 87 ? -7.088 4.516 -7.624 1.00 50.72 87 PHE A O 1
ATOM 662 N N . LEU A 1 88 ? -6.881 2.417 -6.911 1.00 47.34 88 LEU A N 1
ATOM 663 C CA . LEU A 1 88 ? -5.426 2.538 -6.701 1.00 47.34 88 LEU A CA 1
ATOM 664 C C . LEU A 1 88 ? -4.650 2.761 -8.016 1.00 47.34 88 LEU A C 1
ATOM 666 O O . LEU A 1 88 ? -3.546 3.295 -7.985 1.00 47.34 88 LEU A O 1
ATOM 670 N N . ALA A 1 89 ? -5.256 2.435 -9.162 1.00 44.84 89 ALA A N 1
ATOM 671 C CA . ALA A 1 89 ? -4.758 2.765 -10.497 1.00 44.84 89 ALA A CA 1
ATOM 672 C C . ALA A 1 89 ? -5.258 4.121 -11.045 1.00 44.84 89 ALA A C 1
ATOM 674 O O . ALA A 1 89 ? -4.938 4.468 -12.176 1.00 44.84 89 ALA A O 1
ATOM 675 N N . GLY A 1 90 ? -6.080 4.864 -10.289 1.00 38.09 90 GLY A N 1
ATOM 676 C CA . GLY A 1 90 ? -6.716 6.114 -10.723 1.00 38.09 90 GLY A CA 1
ATOM 677 C C . GLY A 1 90 ? -7.593 5.991 -11.979 1.00 38.09 90 GLY A C 1
ATOM 678 O O . GLY A 1 90 ? -7.717 6.941 -12.745 1.00 38.09 90 GLY A O 1
ATOM 679 N N . ALA A 1 91 ? -8.222 4.835 -12.193 1.00 32.94 91 ALA A N 1
ATOM 680 C CA . ALA A 1 91 ? -9.218 4.658 -13.244 1.00 32.94 91 ALA A CA 1
ATOM 681 C C . ALA A 1 91 ? -10.626 4.681 -12.644 1.00 32.94 91 ALA A C 1
ATOM 683 O O . ALA A 1 91 ? -10.942 3.913 -11.727 1.00 32.94 91 ALA A O 1
ATOM 684 N N . THR A 1 92 ? -11.499 5.529 -13.184 1.00 34.59 92 THR A N 1
ATOM 685 C CA . THR A 1 92 ? -12.937 5.284 -13.070 1.00 34.59 92 THR A CA 1
ATOM 686 C C . THR A 1 92 ? -13.341 4.158 -14.040 1.00 34.59 92 THR A C 1
ATOM 688 O O . THR A 1 92 ? -12.690 3.970 -15.069 1.00 34.59 92 THR A O 1
ATOM 691 N N . PRO A 1 93 ? -14.413 3.385 -13.769 1.00 37.56 93 PRO A N 1
ATOM 692 C CA . PRO A 1 93 ? -14.851 2.292 -14.650 1.00 37.56 93 PRO A CA 1
ATOM 693 C C . PRO A 1 93 ? -15.171 2.708 -16.098 1.00 37.56 93 PRO A C 1
ATOM 695 O O . PRO A 1 93 ? -15.255 1.844 -16.966 1.00 37.56 93 PRO A O 1
ATOM 698 N N . GLU A 1 94 ? -15.359 4.006 -16.373 1.00 38.91 94 GLU A N 1
ATOM 699 C CA . GLU A 1 94 ? -15.576 4.542 -17.727 1.00 38.91 94 GLU A CA 1
ATOM 700 C C . GLU A 1 94 ? -14.274 4.750 -18.528 1.00 38.91 94 GLU A C 1
ATOM 702 O O . GLU A 1 94 ? -14.342 4.956 -19.738 1.00 38.91 94 GLU A O 1
ATOM 707 N N . GLU A 1 95 ? -13.097 4.662 -17.902 1.00 41.91 95 GLU A N 1
ATOM 708 C CA . GLU A 1 95 ? -11.802 4.973 -18.537 1.00 41.91 95 GLU A CA 1
ATOM 709 C C . GLU A 1 95 ? -10.979 3.733 -18.916 1.00 41.91 95 GLU A C 1
ATOM 711 O O . GLU A 1 95 ? -10.017 3.846 -19.671 1.00 41.91 95 GLU A O 1
ATOM 716 N N . ILE A 1 96 ? -11.397 2.536 -18.488 1.00 42.12 96 ILE A N 1
ATOM 717 C CA . ILE A 1 96 ? -10.713 1.259 -18.785 1.00 42.12 96 ILE A CA 1
ATOM 718 C C . ILE A 1 96 ? -10.823 0.875 -20.282 1.00 42.12 96 ILE A C 1
ATOM 720 O O . ILE A 1 96 ? -10.143 -0.035 -20.746 1.00 42.12 96 ILE A O 1
ATOM 724 N N . ASP A 1 97 ? -11.634 1.592 -21.068 1.00 38.88 97 ASP A N 1
ATOM 725 C CA . ASP A 1 97 ? -11.819 1.342 -22.507 1.00 38.88 97 ASP A CA 1
ATOM 726 C C . ASP A 1 97 ? -10.889 2.183 -23.411 1.00 38.88 97 ASP A C 1
ATOM 728 O O . ASP A 1 97 ? -10.933 2.051 -24.634 1.00 38.88 97 ASP A O 1
ATOM 732 N N . ASN A 1 98 ? -10.025 3.040 -22.844 1.00 35.19 98 ASN A N 1
ATOM 733 C CA . ASN A 1 98 ? -9.047 3.805 -23.621 1.00 35.19 98 ASN A CA 1
ATOM 734 C C . ASN A 1 98 ? -7.622 3.329 -23.337 1.00 35.19 98 ASN A C 1
ATOM 736 O O . ASN A 1 98 ? -6.950 3.761 -22.406 1.00 35.19 98 ASN A O 1
ATOM 740 N N . ASN A 1 99 ? -7.170 2.446 -24.218 1.00 46.22 99 ASN A N 1
ATOM 741 C CA . ASN A 1 99 ? -5.770 2.176 -24.487 1.00 46.22 99 ASN A CA 1
ATOM 742 C C . ASN A 1 99 ? -5.078 3.503 -24.846 1.00 46.22 99 ASN A C 1
ATOM 744 O O . ASN A 1 99 ? -5.320 4.003 -25.940 1.00 46.22 99 ASN A O 1
ATOM 748 N N . ASP A 1 100 ? -4.347 4.116 -23.911 1.00 41.62 100 ASP A N 1
ATOM 749 C CA . ASP A 1 100 ? -3.157 4.943 -24.162 1.00 41.62 100 ASP A CA 1
ATOM 750 C C . ASP A 1 100 ? -2.673 5.620 -22.867 1.00 41.62 100 ASP A C 1
ATOM 752 O O . ASP A 1 100 ? -3.429 6.314 -22.192 1.00 41.62 100 ASP A O 1
ATOM 756 N N . ARG A 1 101 ? -1.355 5.521 -22.637 1.00 36.97 101 ARG A N 1
ATOM 757 C CA . ARG A 1 101 ? -0.520 6.161 -21.600 1.00 36.97 101 ARG A CA 1
ATOM 758 C C . ARG A 1 101 ? -0.505 5.529 -20.205 1.00 36.97 101 ARG A C 1
ATOM 760 O O . ARG A 1 101 ? -1.325 5.813 -19.343 1.00 36.97 101 ARG A O 1
ATOM 767 N N . PHE A 1 102 ? 0.626 4.878 -19.926 1.00 40.31 102 PHE A N 1
ATOM 768 C CA . PHE A 1 102 ? 1.248 4.815 -18.600 1.00 40.31 102 PHE A CA 1
ATOM 769 C C . PHE A 1 102 ? 1.752 6.217 -18.189 1.00 40.31 102 PHE A C 1
ATOM 771 O O . PHE A 1 102 ? 2.946 6.482 -18.066 1.00 40.31 102 PHE A O 1
ATOM 778 N N . VAL A 1 103 ? 0.834 7.173 -18.081 1.00 36.81 103 VAL A N 1
ATOM 779 C CA . VAL A 1 103 ? 1.062 8.482 -17.471 1.00 36.81 103 VAL A CA 1
ATOM 780 C C . VAL A 1 103 ? 0.109 8.525 -16.297 1.00 36.81 103 VAL A C 1
ATOM 782 O O . VAL A 1 103 ? -1.029 8.091 -16.436 1.00 36.81 103 VAL A O 1
ATOM 785 N N . LEU A 1 104 ? 0.631 8.961 -15.150 1.00 40.34 104 LEU A N 1
ATOM 786 C CA . LEU A 1 104 ? -0.089 9.179 -13.894 1.00 40.34 104 LEU A CA 1
ATOM 787 C C . LEU A 1 104 ? -1.585 9.435 -14.151 1.00 40.34 104 LEU A C 1
ATOM 789 O O . LEU A 1 104 ? -1.882 10.339 -14.935 1.00 40.34 104 LEU A O 1
ATOM 793 N N . PRO A 1 105 ? -2.495 8.645 -13.558 1.00 35.56 105 PRO A N 1
ATOM 794 C CA . PRO A 1 105 ? -3.910 8.688 -13.904 1.00 35.56 105 PRO A CA 1
ATOM 795 C C . PRO A 1 105 ? -4.484 10.106 -13.831 1.00 35.56 105 PRO A C 1
ATOM 797 O O . PRO A 1 105 ? -4.180 10.863 -12.908 1.00 35.56 105 PRO A O 1
ATOM 800 N N . ASP A 1 106 ? -5.353 10.437 -14.790 1.00 37.16 106 ASP A N 1
ATOM 801 C CA . ASP A 1 106 ? -6.071 11.719 -14.851 1.00 37.16 106 ASP A CA 1
ATOM 802 C C . ASP A 1 106 ? -7.110 11.861 -13.715 1.00 37.16 106 ASP A C 1
ATOM 804 O O . ASP A 1 106 ? -7.607 12.960 -13.451 1.00 37.16 106 ASP A O 1
ATOM 808 N N . THR A 1 107 ? -7.417 10.764 -13.007 1.00 38.56 107 THR A N 1
ATOM 809 C CA . THR A 1 107 ? -8.215 10.782 -11.777 1.00 38.56 107 THR A CA 1
ATOM 810 C C . THR A 1 107 ? -7.314 10.998 -10.564 1.00 38.56 107 THR A C 1
ATOM 812 O O . THR A 1 107 ? -6.322 10.295 -10.373 1.00 38.56 107 THR A O 1
ATOM 815 N N . GLU A 1 108 ? -7.690 11.949 -9.708 1.00 43.19 108 GLU A N 1
ATOM 816 C CA . GLU A 1 108 ? -6.954 12.317 -8.499 1.00 43.19 108 GLU A CA 1
ATOM 817 C C . GLU A 1 108 ? -6.731 11.099 -7.574 1.00 43.19 108 GLU A C 1
ATOM 819 O O . GLU A 1 108 ? -7.581 10.781 -6.750 1.00 43.19 108 GLU A O 1
ATOM 824 N N . ILE A 1 109 ? -5.559 10.443 -7.645 1.00 48.50 109 ILE A N 1
ATOM 825 C CA . ILE A 1 109 ? -5.088 9.460 -6.632 1.00 48.50 109 ILE A CA 1
ATOM 826 C C . ILE A 1 109 ? -5.197 10.067 -5.219 1.00 48.50 109 ILE A C 1
ATOM 828 O O . ILE A 1 109 ? -5.431 9.385 -4.217 1.00 48.50 109 ILE A O 1
ATOM 832 N N . ILE A 1 110 ? -5.053 11.389 -5.174 1.00 52.38 110 ILE A N 1
ATOM 833 C CA . ILE A 1 110 ? -5.050 12.249 -4.011 1.00 52.38 110 ILE A CA 1
ATOM 834 C C . ILE A 1 110 ? -6.435 12.891 -3.863 1.00 52.38 110 ILE A C 1
ATOM 836 O O . ILE A 1 110 ? -6.713 13.939 -4.436 1.00 52.38 110 ILE A O 1
ATOM 840 N N . THR A 1 111 ? -7.313 12.263 -3.087 1.00 59.12 111 THR A N 1
ATOM 841 C CA . THR A 1 111 ? -8.648 12.814 -2.794 1.00 59.12 111 THR A CA 1
ATOM 842 C C . THR A 1 111 ? -8.687 13.477 -1.417 1.00 59.12 111 THR A C 1
ATOM 844 O O . THR A 1 111 ? -7.820 13.234 -0.574 1.00 59.12 111 THR A O 1
ATOM 847 N N . ASP A 1 112 ? -9.760 14.223 -1.127 1.00 58.03 112 ASP A N 1
ATOM 848 C CA . ASP A 1 112 ? -10.089 14.722 0.224 1.00 58.03 112 ASP A CA 1
ATOM 849 C C . ASP A 1 112 ? -10.035 13.621 1.309 1.00 58.03 112 ASP A C 1
ATOM 851 O O . ASP A 1 112 ? -9.889 13.915 2.497 1.00 58.03 112 ASP A O 1
ATOM 855 N N . ALA A 1 113 ? -10.120 12.339 0.922 1.00 64.00 113 ALA A N 1
ATOM 856 C CA . ALA A 1 113 ? -9.997 11.209 1.835 1.00 64.00 113 ALA A CA 1
ATOM 857 C C . ALA A 1 113 ? -8.645 11.172 2.565 1.00 64.00 113 ALA A C 1
ATOM 859 O O . ALA A 1 113 ? -8.619 10.763 3.724 1.00 64.00 113 ALA A O 1
ATOM 860 N N . TRP A 1 114 ? -7.555 11.641 1.945 1.00 73.75 114 TRP A N 1
ATOM 861 C CA . TRP A 1 114 ? -6.209 11.632 2.538 1.00 73.75 114 TRP A CA 1
ATOM 862 C C . TRP A 1 114 ? -6.081 12.566 3.748 1.00 73.75 114 TRP A C 1
ATOM 864 O O . TRP A 1 114 ? -5.248 12.345 4.620 1.00 73.75 114 TRP A O 1
ATOM 874 N N . GLN A 1 115 ? -6.952 13.573 3.853 1.00 73.50 115 GLN A N 1
ATOM 875 C CA . GLN A 1 115 ? -7.026 14.456 5.021 1.00 73.50 115 GLN A CA 1
ATOM 876 C C . GLN A 1 115 ? -7.849 13.840 6.167 1.00 73.50 115 GLN A C 1
ATOM 878 O O . GLN A 1 115 ? -7.781 14.294 7.309 1.00 73.50 115 GLN A O 1
ATOM 883 N N . GLY A 1 116 ? -8.660 12.818 5.873 1.00 75.88 116 GLY A N 1
ATOM 884 C CA . GLY A 1 116 ? -9.556 12.162 6.829 1.00 75.88 116 GLY A CA 1
ATOM 885 C C . GLY A 1 116 ? -8.980 10.907 7.492 1.00 75.88 116 GLY A C 1
ATOM 886 O O . GLY A 1 116 ? -9.633 10.338 8.373 1.00 75.88 116 GLY A O 1
ATOM 887 N N . ILE A 1 117 ? -7.786 10.471 7.083 1.00 83.75 117 ILE A N 1
ATOM 888 C CA . ILE A 1 117 ? -7.168 9.201 7.478 1.00 83.75 117 ILE A CA 1
ATOM 889 C C . ILE A 1 117 ? -5.645 9.340 7.576 1.00 83.75 117 ILE A C 1
ATOM 891 O O . ILE A 1 117 ? -5.048 10.122 6.847 1.00 83.75 117 ILE A O 1
ATOM 895 N N . SER A 1 118 ? -5.020 8.562 8.456 1.00 91.38 118 SER A N 1
ATOM 896 C CA . SER A 1 118 ? -3.583 8.283 8.409 1.00 91.38 118 SER A CA 1
ATOM 897 C C . SER A 1 118 ? -3.330 6.797 8.170 1.00 91.38 118 SER A C 1
ATOM 899 O O . SER A 1 118 ? -4.164 5.954 8.522 1.00 91.38 118 SER A O 1
ATOM 901 N N . ALA A 1 119 ? -2.190 6.463 7.568 1.00 93.19 119 ALA A N 1
ATOM 902 C CA . ALA A 1 119 ? -1.844 5.089 7.219 1.00 93.19 119 ALA A CA 1
ATOM 903 C C . ALA A 1 119 ? -0.358 4.771 7.451 1.00 93.19 119 ALA A C 1
ATOM 905 O O . ALA A 1 119 ? 0.477 5.660 7.335 1.00 93.19 119 ALA A O 1
ATOM 906 N N . ASP A 1 120 ? -0.056 3.513 7.770 1.00 97.31 120 ASP A N 1
ATOM 907 C CA . ASP A 1 120 ? 1.291 2.921 7.813 1.00 97.31 120 ASP A CA 1
ATOM 908 C C . ASP A 1 120 ? 1.186 1.458 7.353 1.00 97.31 120 ASP A C 1
ATOM 910 O O . ASP A 1 120 ? 0.799 0.568 8.119 1.00 97.31 120 ASP A O 1
ATOM 914 N N . VAL A 1 121 ? 1.384 1.224 6.057 1.00 96.50 121 VAL A N 1
ATOM 915 C CA . VAL A 1 121 ? 1.115 -0.064 5.412 1.00 96.50 121 VAL A CA 1
ATOM 916 C C . VAL A 1 121 ? 2.314 -0.500 4.587 1.00 96.50 121 VAL A C 1
ATOM 918 O O . VAL A 1 121 ? 2.767 0.237 3.716 1.00 96.50 121 VAL A O 1
ATOM 921 N N . SER A 1 122 ? 2.747 -1.738 4.809 1.00 98.12 122 SER A N 1
ATOM 922 C CA . SER A 1 122 ? 3.710 -2.428 3.950 1.00 98.12 122 SER A CA 1
ATOM 923 C C . SER A 1 122 ? 3.000 -3.448 3.062 1.00 98.12 122 SER A C 1
ATOM 925 O O . SER A 1 122 ? 2.034 -4.102 3.475 1.00 98.12 122 SER A O 1
ATOM 927 N N . TYR A 1 123 ? 3.473 -3.592 1.830 1.00 97.56 123 TYR A N 1
ATOM 928 C CA . TYR A 1 123 ? 2.959 -4.547 0.857 1.00 97.56 123 TYR A CA 1
ATOM 929 C C . TYR A 1 123 ? 4.091 -5.295 0.153 1.00 97.56 123 TYR A C 1
ATOM 931 O O . TYR A 1 123 ? 5.076 -4.693 -0.267 1.00 97.56 123 TYR A O 1
ATOM 939 N N . GLN A 1 124 ? 3.915 -6.609 -0.015 1.00 98.38 124 GLN A N 1
ATOM 940 C CA . GLN A 1 124 ? 4.821 -7.480 -0.769 1.00 98.38 124 GLN A CA 1
ATOM 941 C C . GLN A 1 124 ? 4.059 -8.304 -1.816 1.00 98.38 124 GLN A C 1
ATOM 943 O O . GLN A 1 124 ? 3.118 -9.022 -1.484 1.00 98.38 124 GLN A O 1
ATOM 948 N N . GLY A 1 125 ? 4.477 -8.247 -3.078 1.00 97.81 125 GLY A N 1
ATOM 949 C CA . GLY A 1 125 ? 3.860 -8.990 -4.179 1.00 97.81 125 GLY A CA 1
ATOM 950 C C . GLY A 1 125 ? 4.868 -9.847 -4.941 1.00 97.81 125 GLY A C 1
ATOM 951 O O . GLY A 1 125 ? 5.819 -9.313 -5.507 1.00 97.81 125 GLY A O 1
ATOM 952 N N . ASP A 1 126 ? 4.648 -11.161 -5.030 1.00 98.25 126 ASP A N 1
ATOM 953 C CA . ASP A 1 126 ? 5.569 -12.050 -5.760 1.00 98.25 126 ASP A CA 1
ATOM 954 C C . ASP A 1 126 ? 5.493 -11.810 -7.279 1.00 98.25 126 ASP A C 1
ATOM 956 O O . ASP A 1 126 ? 6.516 -11.631 -7.946 1.00 98.25 126 ASP A O 1
ATOM 960 N N . SER A 1 127 ? 4.271 -11.791 -7.821 1.00 97.12 127 SER A N 1
ATOM 961 C CA . SER A 1 127 ? 3.963 -11.536 -9.229 1.00 97.12 127 SER A CA 1
ATOM 962 C C . SER A 1 127 ? 2.847 -10.503 -9.329 1.00 97.12 127 SER A C 1
ATOM 964 O O . SER A 1 127 ? 1.692 -10.793 -9.015 1.00 97.12 127 SER A O 1
ATOM 966 N N . VAL A 1 128 ? 3.172 -9.314 -9.827 1.00 94.56 128 VAL A N 1
ATOM 967 C CA . VAL A 1 128 ? 2.217 -8.216 -9.985 1.00 94.56 128 VAL A CA 1
ATOM 968 C C . VAL A 1 128 ? 2.061 -7.879 -11.461 1.00 94.56 128 VAL A C 1
ATOM 970 O O . VAL A 1 128 ? 3.044 -7.694 -12.172 1.00 94.56 128 VAL A O 1
ATOM 973 N N . ARG A 1 129 ? 0.823 -7.793 -11.939 1.00 90.44 129 ARG A N 1
ATOM 974 C CA . ARG A 1 129 ? 0.497 -7.331 -13.284 1.00 90.44 129 ARG A CA 1
ATOM 975 C C . ARG A 1 129 ? 0.009 -5.888 -13.220 1.00 90.44 129 ARG A C 1
ATOM 977 O O . ARG A 1 129 ? -0.976 -5.593 -12.547 1.00 90.44 129 ARG A O 1
ATOM 984 N N . ALA A 1 130 ? 0.682 -5.007 -13.951 1.00 85.00 130 ALA A N 1
ATOM 985 C CA . ALA A 1 130 ? 0.272 -3.624 -14.163 1.00 85.00 130 ALA A CA 1
ATOM 986 C C . ALA A 1 130 ? -0.059 -3.429 -15.653 1.00 85.00 130 ALA A C 1
ATOM 988 O O . ALA A 1 130 ? 0.834 -3.163 -16.455 1.00 85.00 130 ALA A O 1
ATOM 989 N N . GLY A 1 131 ? -1.319 -3.632 -16.053 1.00 81.31 131 GLY A N 1
ATOM 990 C CA . GLY A 1 131 ? -1.676 -3.709 -17.477 1.00 81.31 131 GLY A CA 1
ATOM 991 C C . GLY A 1 131 ? -0.977 -4.895 -18.152 1.00 81.31 131 GLY A C 1
ATOM 992 O O . GLY A 1 131 ? -1.053 -6.014 -17.657 1.00 81.31 131 GLY A O 1
ATOM 993 N N . ASP A 1 132 ? -0.240 -4.665 -19.236 1.00 77.44 132 ASP A N 1
ATOM 994 C CA . ASP A 1 132 ? 0.557 -5.714 -19.895 1.00 77.44 132 ASP A CA 1
ATOM 995 C C . ASP A 1 132 ? 1.963 -5.896 -19.291 1.00 77.44 132 ASP A C 1
ATOM 997 O O . ASP A 1 132 ? 2.762 -6.694 -19.783 1.00 77.44 132 ASP A O 1
ATOM 1001 N N . VAL A 1 133 ? 2.281 -5.185 -18.204 1.00 83.12 133 VAL A N 1
ATOM 1002 C CA . VAL A 1 133 ? 3.617 -5.168 -17.598 1.00 83.12 133 VAL A CA 1
ATOM 1003 C C . VAL A 1 133 ? 3.708 -6.201 -16.471 1.00 83.12 133 VAL A C 1
ATOM 1005 O O . VAL A 1 133 ? 3.061 -6.030 -15.431 1.00 83.12 133 VAL A O 1
ATOM 1008 N N . PRO A 1 134 ? 4.524 -7.263 -16.620 1.00 90.00 134 PRO A N 1
ATOM 1009 C CA . PRO A 1 134 ? 4.793 -8.197 -15.539 1.00 90.00 134 PRO A CA 1
ATOM 1010 C C . PRO A 1 134 ? 5.886 -7.641 -14.622 1.00 90.00 134 PRO A C 1
ATOM 1012 O O . PRO A 1 134 ? 7.028 -7.438 -15.039 1.00 90.00 134 PRO A O 1
ATOM 1015 N N . LEU A 1 135 ? 5.540 -7.433 -13.358 1.00 94.50 135 LEU A N 1
ATOM 1016 C CA . LEU A 1 135 ? 6.443 -7.032 -12.288 1.00 94.50 135 LEU A CA 1
ATOM 1017 C C . LEU A 1 135 ? 6.659 -8.213 -11.338 1.00 94.50 135 LEU A C 1
ATOM 1019 O O . LEU A 1 135 ? 5.760 -9.026 -11.110 1.00 94.50 135 LEU A O 1
ATOM 1023 N N . SER A 1 136 ? 7.856 -8.309 -10.774 1.00 97.25 136 SER A N 1
ATOM 1024 C CA . SER A 1 136 ? 8.225 -9.366 -9.827 1.00 97.25 136 SER A CA 1
ATOM 1025 C C . SER A 1 136 ? 8.786 -8.773 -8.546 1.00 97.25 136 SER A C 1
ATOM 1027 O O . SER A 1 136 ? 9.410 -7.718 -8.604 1.00 97.25 136 SER A O 1
ATOM 1029 N N . ASN A 1 137 ? 8.628 -9.467 -7.419 1.00 97.31 137 ASN A N 1
ATOM 1030 C CA . ASN A 1 137 ? 9.203 -9.060 -6.129 1.00 97.31 137 ASN A CA 1
ATOM 1031 C C . ASN A 1 137 ? 8.898 -7.585 -5.798 1.00 97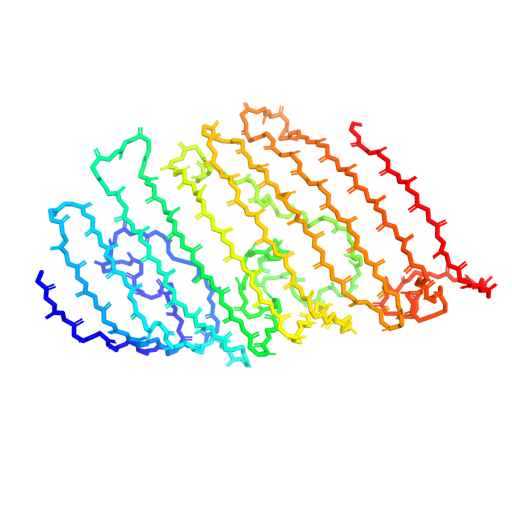.31 137 ASN A C 1
ATOM 1033 O O . ASN A 1 137 ? 9.810 -6.795 -5.563 1.00 97.31 137 ASN A O 1
ATOM 1037 N N . VAL A 1 138 ? 7.622 -7.208 -5.880 1.00 97.44 138 VAL A N 1
ATOM 1038 C CA . VAL A 1 138 ? 7.159 -5.855 -5.569 1.00 97.44 138 VAL A CA 1
ATOM 1039 C C . VAL A 1 138 ? 7.205 -5.644 -4.061 1.00 97.44 138 VAL A C 1
ATOM 1041 O O . VAL A 1 138 ? 6.653 -6.451 -3.317 1.00 97.44 138 VAL A O 1
ATOM 1044 N N . GLU A 1 139 ? 7.801 -4.544 -3.623 1.00 97.94 139 GLU A N 1
ATOM 1045 C CA . GLU A 1 139 ? 7.810 -4.079 -2.236 1.00 97.94 139 GLU A CA 1
ATOM 1046 C C . GLU A 1 139 ? 7.350 -2.622 -2.203 1.00 97.94 139 GLU A C 1
ATOM 1048 O O . GLU A 1 139 ? 7.809 -1.809 -3.006 1.00 97.94 139 GLU A O 1
ATOM 1053 N N . ILE A 1 140 ? 6.411 -2.303 -1.315 1.00 96.56 140 ILE A N 1
ATOM 1054 C CA . ILE A 1 140 ? 5.872 -0.953 -1.140 1.00 96.56 140 ILE A CA 1
ATOM 1055 C C . ILE A 1 140 ? 5.717 -0.693 0.351 1.00 96.56 140 ILE A C 1
ATOM 1057 O O . ILE A 1 140 ? 4.927 -1.378 0.997 1.00 96.56 140 ILE A O 1
ATOM 1061 N N . ASP A 1 141 ? 6.370 0.347 0.854 1.00 97.12 141 ASP A N 1
ATOM 1062 C CA . ASP A 1 141 ? 6.067 0.922 2.163 1.00 97.12 141 ASP A CA 1
ATOM 1063 C C . ASP A 1 141 ? 5.376 2.270 1.972 1.00 97.12 141 ASP A C 1
ATOM 1065 O O . ASP A 1 141 ? 5.895 3.164 1.302 1.00 97.12 141 ASP A O 1
ATOM 1069 N N . PHE A 1 142 ? 4.181 2.408 2.546 1.00 95.38 142 PHE A N 1
ATOM 1070 C CA . PHE A 1 142 ? 3.340 3.591 2.426 1.00 95.38 142 PHE A CA 1
ATOM 1071 C C . PHE A 1 142 ? 2.989 4.169 3.793 1.00 95.38 142 PHE A C 1
ATOM 1073 O O . PHE A 1 142 ? 2.353 3.513 4.620 1.00 95.38 142 PHE A O 1
ATOM 1080 N N . VAL A 1 143 ? 3.321 5.443 3.983 1.00 96.06 143 VAL A N 1
ATOM 1081 C CA . VAL A 1 143 ? 2.931 6.232 5.151 1.00 96.06 143 VAL A CA 1
ATOM 1082 C C . VAL A 1 143 ? 2.092 7.418 4.695 1.00 96.06 143 VAL A C 1
ATOM 1084 O O . VAL A 1 143 ? 2.472 8.134 3.775 1.00 96.06 143 VAL A O 1
ATOM 1087 N N . LEU A 1 144 ? 0.960 7.653 5.354 1.00 92.56 144 LEU A N 1
ATOM 1088 C CA . LEU A 1 144 ? 0.102 8.815 5.135 1.00 92.56 144 LEU A CA 1
ATOM 1089 C C . LEU A 1 144 ? -0.132 9.533 6.455 1.00 92.56 144 LEU A C 1
ATOM 1091 O O . LEU A 1 144 ? -0.744 8.974 7.365 1.00 92.56 144 LEU A O 1
ATOM 1095 N N . GLU A 1 145 ? 0.287 10.789 6.535 1.00 92.81 145 GLU A N 1
ATOM 1096 C CA . GLU A 1 145 ? 0.075 11.644 7.700 1.00 92.81 145 GLU A CA 1
ATOM 1097 C C . GLU A 1 145 ? -0.319 13.052 7.251 1.00 92.81 145 GLU A C 1
ATOM 1099 O O . GLU A 1 145 ? 0.317 13.635 6.379 1.00 92.81 145 GLU A O 1
ATOM 1104 N N . ASP A 1 146 ? -1.387 13.601 7.837 1.00 89.38 146 ASP A N 1
ATOM 1105 C CA . ASP A 1 146 ? -1.852 14.976 7.596 1.00 89.38 146 ASP A CA 1
ATOM 1106 C C . ASP A 1 146 ? -2.020 15.350 6.104 1.00 89.38 146 ASP A C 1
ATOM 1108 O O . ASP A 1 146 ? -1.736 16.474 5.692 1.00 89.38 146 ASP A O 1
ATOM 1112 N N . GLY A 1 147 ? -2.499 14.409 5.278 1.00 84.69 147 GLY A N 1
ATOM 1113 C CA . GLY A 1 147 ? -2.660 14.604 3.830 1.00 84.69 147 GLY A CA 1
ATOM 1114 C C . GLY A 1 147 ? -1.367 14.466 3.015 1.00 84.69 147 GLY A C 1
ATOM 1115 O O . GLY A 1 147 ? -1.378 14.668 1.802 1.00 84.69 147 GLY A O 1
ATOM 1116 N N . ARG A 1 148 ? -0.249 14.099 3.646 1.00 90.50 148 ARG A N 1
ATOM 1117 C CA . ARG A 1 148 ? 1.023 13.840 2.973 1.00 90.50 148 ARG A CA 1
ATOM 1118 C C . ARG A 1 148 ? 1.307 12.346 2.912 1.00 90.50 148 ARG A C 1
ATOM 1120 O O . ARG A 1 148 ? 1.444 11.705 3.950 1.00 90.50 148 ARG A O 1
ATOM 1127 N N . GLY A 1 149 ? 1.383 11.801 1.702 1.00 91.31 149 GLY A N 1
ATOM 1128 C CA . GLY A 1 149 ? 1.708 10.396 1.468 1.00 91.31 149 GLY A CA 1
ATOM 1129 C C . GLY A 1 149 ? 3.152 10.225 1.029 1.00 91.31 149 GLY A C 1
ATOM 1130 O O . GLY A 1 149 ? 3.588 10.856 0.068 1.00 91.31 149 GLY A O 1
ATOM 1131 N N . GLN A 1 150 ? 3.874 9.350 1.710 1.00 94.06 150 GLN A N 1
ATOM 1132 C CA . GLN A 1 150 ? 5.224 8.935 1.373 1.00 94.06 150 GLN A CA 1
ATOM 1133 C C . GLN A 1 150 ? 5.206 7.462 0.976 1.00 94.06 150 GLN A C 1
ATOM 1135 O O . GLN A 1 150 ? 4.673 6.629 1.706 1.00 94.06 150 GLN A O 1
ATOM 1140 N N . PHE A 1 151 ? 5.812 7.158 -0.167 1.00 94.12 151 PHE A N 1
ATOM 1141 C CA . PHE A 1 151 ? 6.085 5.802 -0.614 1.00 94.12 151 PHE A CA 1
ATOM 1142 C C . PHE A 1 151 ? 7.600 5.617 -0.654 1.00 94.12 151 PHE A C 1
ATOM 1144 O O . PHE A 1 151 ? 8.267 6.208 -1.509 1.00 94.12 151 PHE A O 1
ATOM 1151 N N . ASP A 1 152 ? 8.146 4.881 0.311 1.00 93.19 152 ASP A N 1
ATOM 1152 C CA . ASP A 1 152 ? 9.591 4.758 0.511 1.00 93.19 152 ASP A CA 1
ATOM 1153 C C . ASP A 1 152 ? 9.952 3.487 1.312 1.00 93.19 152 ASP A C 1
ATOM 1155 O O . ASP A 1 152 ? 9.812 3.501 2.538 1.00 93.19 152 ASP A O 1
ATOM 1159 N N . PRO A 1 153 ? 10.440 2.414 0.659 1.00 94.19 153 PRO A N 1
ATOM 1160 C CA . PRO A 1 153 ? 10.664 2.287 -0.781 1.00 94.19 153 PRO A CA 1
ATOM 1161 C C . PRO A 1 153 ? 9.400 1.889 -1.559 1.00 94.19 153 PRO A C 1
ATOM 1163 O O . PRO A 1 153 ? 8.439 1.342 -1.019 1.00 94.19 153 PRO A O 1
ATOM 1166 N N . VAL A 1 154 ? 9.449 2.090 -2.875 1.00 94.50 154 VAL A N 1
ATOM 1167 C CA . VAL A 1 154 ? 8.712 1.282 -3.852 1.00 94.50 154 VAL A CA 1
ATOM 1168 C C . VAL A 1 154 ? 9.745 0.594 -4.730 1.00 94.50 154 VAL A C 1
ATOM 1170 O O . VAL A 1 154 ? 10.471 1.268 -5.452 1.00 94.50 154 VAL A O 1
ATOM 1173 N N . SER A 1 155 ? 9.831 -0.730 -4.690 1.00 96.06 155 SER A N 1
ATOM 1174 C CA . SER A 1 155 ? 10.784 -1.483 -5.510 1.00 96.06 155 SER A CA 1
ATOM 1175 C C . SER A 1 155 ? 10.105 -2.624 -6.247 1.00 96.06 155 SER A C 1
ATOM 1177 O O . SER A 1 155 ? 9.131 -3.201 -5.765 1.00 96.06 155 SER A O 1
ATOM 1179 N N . PHE A 1 156 ? 10.590 -2.934 -7.447 1.00 96.88 156 PHE A N 1
ATOM 1180 C CA . PHE A 1 156 ? 10.137 -4.093 -8.207 1.00 96.88 156 PHE A CA 1
ATOM 1181 C C . PHE A 1 156 ? 11.163 -4.532 -9.252 1.00 96.88 156 PHE A C 1
ATOM 1183 O O . PHE A 1 156 ? 11.940 -3.745 -9.792 1.00 96.88 156 PHE A O 1
ATOM 1190 N N . GLY A 1 157 ? 11.143 -5.819 -9.577 1.00 95.31 157 GLY A N 1
ATOM 1191 C CA . GLY A 1 157 ? 11.880 -6.403 -10.689 1.00 95.31 157 GLY A CA 1
ATOM 1192 C C . GLY A 1 157 ? 11.089 -6.348 -11.995 1.00 95.31 157 GLY A C 1
ATOM 1193 O O . GLY A 1 157 ? 9.889 -6.631 -12.011 1.00 95.31 157 GLY A O 1
ATOM 1194 N N . PHE A 1 158 ? 11.780 -6.064 -13.098 1.00 92.88 158 PHE A N 1
ATOM 1195 C CA . PHE A 1 158 ? 11.241 -6.120 -14.457 1.00 92.88 158 PHE A CA 1
ATOM 1196 C C . PHE A 1 158 ? 12.265 -6.773 -15.393 1.0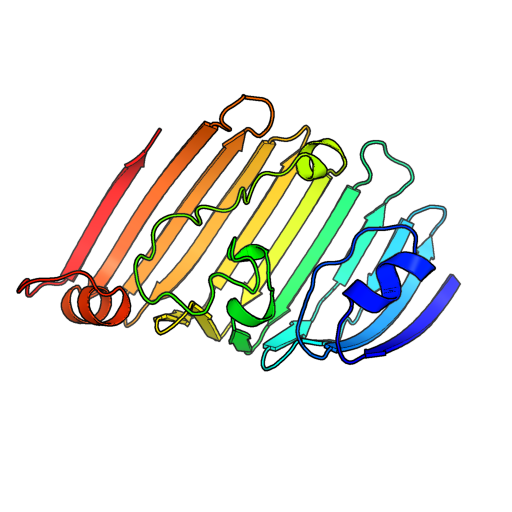0 92.88 158 PHE A C 1
ATOM 1198 O O . PHE A 1 158 ? 13.394 -6.293 -15.531 1.00 92.88 158 PHE A O 1
ATOM 1205 N N . GLY A 1 159 ? 11.882 -7.888 -16.023 1.00 89.94 159 GLY A N 1
ATOM 1206 C CA . GLY A 1 159 ? 12.821 -8.725 -16.774 1.00 89.94 159 GLY A CA 1
ATOM 1207 C C . GLY A 1 159 ? 13.982 -9.189 -15.886 1.00 89.94 159 GLY A C 1
ATOM 1208 O O . GLY A 1 159 ? 13.767 -9.777 -14.828 1.00 89.94 159 GLY A O 1
ATOM 1209 N N . GLU A 1 160 ? 15.219 -8.909 -16.303 1.00 89.50 160 GLU A N 1
ATOM 1210 C CA . GLU A 1 160 ? 16.433 -9.178 -15.511 1.00 89.50 160 GLU A CA 1
ATOM 1211 C C . GLU A 1 160 ? 16.886 -7.979 -14.645 1.00 89.50 160 GLU A C 1
ATOM 1213 O O . GLU A 1 160 ? 17.895 -8.070 -13.929 1.00 89.50 160 GLU A O 1
ATOM 1218 N N . GLY A 1 161 ? 16.171 -6.853 -14.729 1.00 94.38 161 GLY A N 1
ATOM 1219 C CA . GLY A 1 161 ? 16.476 -5.593 -14.056 1.00 94.38 161 GLY A CA 1
ATOM 1220 C C . GLY A 1 161 ? 15.608 -5.314 -12.831 1.00 94.38 161 GLY A C 1
ATOM 1221 O O . GLY A 1 161 ? 14.729 -6.096 -12.467 1.00 94.38 161 GLY A O 1
ATOM 1222 N N . SER A 1 162 ? 15.862 -4.172 -12.199 1.00 95.00 162 SER A N 1
ATOM 1223 C CA . SER A 1 162 ? 15.087 -3.647 -11.074 1.00 95.00 162 SER A CA 1
ATOM 1224 C C . SER A 1 162 ? 14.838 -2.151 -11.223 1.00 95.00 162 SER A C 1
ATOM 1226 O O . SER A 1 162 ? 15.600 -1.436 -11.886 1.00 95.00 162 SER A O 1
ATOM 1228 N N . VAL A 1 163 ? 13.757 -1.696 -10.604 1.00 93.38 163 VAL A N 1
ATOM 1229 C CA . VAL A 1 163 ? 13.374 -0.294 -10.499 1.00 93.38 163 VAL A CA 1
ATOM 1230 C C . VAL A 1 163 ? 13.097 0.003 -9.032 1.00 93.38 163 VAL A C 1
ATOM 1232 O O . VAL A 1 163 ? 12.327 -0.712 -8.394 1.00 93.38 163 VAL A O 1
ATOM 1235 N N . ASP A 1 164 ? 13.718 1.062 -8.532 1.00 94.19 164 ASP A N 1
ATOM 1236 C CA . ASP A 1 164 ? 13.518 1.608 -7.197 1.00 94.19 164 ASP A CA 1
ATOM 1237 C C . ASP A 1 164 ? 12.932 3.017 -7.337 1.00 94.19 164 ASP A C 1
ATOM 1239 O O . ASP A 1 164 ? 13.372 3.821 -8.163 1.00 94.19 164 ASP A O 1
ATOM 1243 N N . LEU A 1 165 ? 11.904 3.314 -6.557 1.00 90.50 165 LEU A N 1
ATOM 1244 C CA . LEU A 1 165 ? 11.139 4.549 -6.597 1.00 90.50 165 LEU A CA 1
ATOM 1245 C C . LEU A 1 165 ? 10.946 5.074 -5.173 1.00 90.50 165 LEU A C 1
ATOM 1247 O O . LEU A 1 165 ? 10.660 4.316 -4.247 1.00 90.50 165 LEU A O 1
ATOM 1251 N N . THR A 1 166 ? 11.015 6.392 -5.030 1.00 88.38 166 THR A N 1
ATOM 1252 C CA . THR A 1 166 ? 10.555 7.103 -3.834 1.00 88.38 166 THR A CA 1
ATOM 1253 C C . THR A 1 166 ? 9.580 8.182 -4.274 1.00 88.38 166 THR A C 1
ATOM 1255 O O . THR A 1 166 ? 9.902 8.982 -5.158 1.00 88.38 166 THR A O 1
ATOM 1258 N N . LEU A 1 167 ? 8.389 8.212 -3.678 1.00 88.75 167 LEU A N 1
ATOM 1259 C CA . LEU A 1 167 ? 7.364 9.212 -3.970 1.00 88.75 167 LEU A CA 1
ATOM 1260 C C . LEU A 1 167 ? 6.986 9.956 -2.691 1.00 88.75 167 LEU A C 1
ATOM 1262 O O . LEU A 1 167 ? 6.797 9.355 -1.639 1.00 88.75 167 LEU A O 1
ATOM 1266 N N . ASP A 1 168 ? 6.824 11.266 -2.806 1.00 87.88 168 ASP A N 1
ATOM 1267 C CA . ASP A 1 168 ? 6.302 12.129 -1.750 1.00 87.88 168 ASP A CA 1
ATOM 1268 C C . ASP A 1 168 ? 5.206 12.997 -2.360 1.00 87.88 168 ASP A C 1
ATOM 1270 O O . ASP A 1 168 ? 5.454 13.710 -3.332 1.00 87.88 168 ASP A O 1
ATOM 1274 N N . LEU A 1 169 ? 3.990 12.891 -1.838 1.00 87.81 169 LEU A N 1
ATOM 1275 C CA . LEU A 1 169 ? 2.794 13.541 -2.357 1.00 87.81 169 LEU A CA 1
ATOM 1276 C C . LEU A 1 169 ? 2.147 14.374 -1.250 1.00 87.81 169 LEU A C 1
ATOM 1278 O O . LEU A 1 169 ? 1.921 13.884 -0.149 1.00 87.81 169 LEU A O 1
ATOM 1282 N N . ASP A 1 170 ? 1.802 15.617 -1.559 1.00 84.56 170 ASP A N 1
ATOM 1283 C CA . ASP A 1 170 ? 1.135 16.573 -0.680 1.00 84.56 170 ASP A CA 1
ATOM 1284 C C . ASP A 1 170 ? -0.262 16.894 -1.229 1.00 84.56 170 ASP A C 1
ATOM 1286 O O . ASP A 1 170 ? -0.407 17.565 -2.256 1.00 84.56 170 ASP A O 1
ATOM 1290 N N . SER A 1 171 ? -1.293 16.407 -0.530 1.00 80.81 171 SER A N 1
ATOM 1291 C CA . SER A 1 171 ? -2.706 16.646 -0.842 1.00 80.81 171 SER A CA 1
ATOM 1292 C C . SER A 1 171 ? -3.252 17.960 -0.297 1.00 80.81 171 SER A C 1
ATOM 1294 O O . SER A 1 171 ? -4.437 18.247 -0.463 1.00 80.81 171 SER A O 1
ATOM 1296 N N . THR A 1 172 ? -2.458 18.708 0.468 1.00 82.44 172 THR A N 1
ATOM 1297 C CA . THR A 1 172 ? -2.912 19.931 1.143 1.00 82.44 172 THR A CA 1
ATOM 1298 C C . THR A 1 172 ? -2.846 21.150 0.222 1.00 82.44 172 THR A C 1
ATOM 1300 O O . THR A 1 172 ? -3.431 22.198 0.514 1.00 82.44 172 THR A O 1
ATOM 1303 N N . THR A 1 173 ? -2.166 21.012 -0.917 1.00 74.81 173 THR A N 1
ATOM 1304 C CA . THR A 1 173 ? -2.065 22.008 -1.981 1.00 74.81 173 THR A CA 1
ATOM 1305 C C . THR A 1 173 ? -3.116 21.760 -3.070 1.00 74.81 173 THR A C 1
ATOM 1307 O O . THR A 1 173 ? -3.616 20.653 -3.246 1.00 74.81 173 THR A O 1
ATOM 1310 N N . ASN A 1 174 ? -3.500 22.818 -3.794 1.00 73.88 174 ASN A N 1
ATOM 1311 C CA . ASN A 1 174 ? -4.407 22.717 -4.942 1.00 73.88 174 ASN A CA 1
ATOM 1312 C C . ASN A 1 174 ? -3.812 23.464 -6.158 1.00 73.88 174 ASN A C 1
ATOM 1314 O O . ASN A 1 174 ? -3.737 24.701 -6.113 1.00 73.88 174 ASN A O 1
ATOM 1318 N N . PRO A 1 175 ? -3.394 22.757 -7.228 1.00 73.94 175 PRO A N 1
ATOM 1319 C CA . PRO A 1 175 ? -3.421 21.294 -7.365 1.00 73.94 175 PRO A CA 1
ATOM 1320 C C . PRO A 1 175 ? -2.456 20.608 -6.377 1.00 73.94 175 PRO A C 1
ATOM 1322 O O . PRO A 1 175 ? -1.500 21.264 -5.950 1.00 73.94 175 PRO A O 1
ATOM 1325 N N . PRO A 1 176 ? -2.686 19.327 -6.028 1.00 71.94 176 PRO A N 1
ATOM 1326 C CA . PRO A 1 176 ? -1.739 18.538 -5.249 1.00 71.94 176 PRO A CA 1
ATOM 1327 C C . PRO A 1 176 ? -0.331 18.582 -5.851 1.00 71.94 176 PRO A C 1
ATOM 1329 O O . PRO A 1 176 ? -0.162 18.656 -7.071 1.00 71.94 176 PRO A O 1
ATOM 1332 N N . SER A 1 177 ? 0.684 18.531 -4.996 1.00 81.88 177 SER A N 1
ATOM 1333 C CA . SER A 1 177 ? 2.095 18.613 -5.394 1.00 81.88 177 SER A CA 1
ATOM 1334 C C . SER A 1 177 ? 2.874 17.399 -4.921 1.00 81.88 177 SER A C 1
ATOM 1336 O O . SER A 1 177 ? 2.464 16.740 -3.975 1.00 81.88 177 SER A O 1
ATOM 1338 N N . GLY A 1 178 ? 4.025 17.117 -5.521 1.00 86.38 178 GLY A N 1
ATOM 1339 C CA . GLY A 1 178 ? 4.847 16.009 -5.061 1.00 86.38 178 GLY A CA 1
ATOM 1340 C C . GLY A 1 178 ? 6.213 15.944 -5.713 1.00 86.38 178 GLY A C 1
ATOM 1341 O O . GLY A 1 178 ? 6.517 16.696 -6.637 1.00 86.38 178 GLY A O 1
ATOM 1342 N N . THR A 1 179 ? 7.027 15.026 -5.213 1.00 84.62 179 THR A N 1
ATOM 1343 C CA . THR A 1 179 ? 8.343 14.706 -5.758 1.00 84.62 179 THR A CA 1
ATOM 1344 C C . THR A 1 179 ? 8.450 13.217 -6.010 1.00 84.62 179 THR A C 1
ATOM 1346 O O . THR A 1 179 ? 7.856 12.410 -5.295 1.00 84.62 179 THR A O 1
ATOM 1349 N N . MET A 1 180 ? 9.228 12.863 -7.024 1.00 86.69 180 MET A N 1
ATOM 1350 C CA . MET A 1 180 ? 9.487 11.480 -7.387 1.00 86.69 180 MET A CA 1
ATOM 1351 C C . MET A 1 180 ? 10.968 11.307 -7.686 1.00 86.69 180 MET A C 1
ATOM 1353 O O . MET A 1 180 ? 11.557 12.095 -8.429 1.00 86.69 180 MET A O 1
ATOM 1357 N N . GLN A 1 181 ? 11.554 10.262 -7.124 1.00 83.56 181 GLN A N 1
ATOM 1358 C CA . GLN A 1 181 ? 12.897 9.804 -7.450 1.00 83.56 181 GLN A CA 1
ATOM 1359 C C . GLN A 1 181 ? 12.777 8.403 -8.025 1.00 83.56 181 GLN A C 1
ATOM 1361 O O . GLN A 1 181 ? 12.002 7.597 -7.518 1.00 83.56 181 GLN A O 1
ATOM 1366 N N . VAL A 1 182 ? 13.515 8.136 -9.095 1.00 89.75 182 VAL A N 1
ATOM 1367 C CA . VAL A 1 182 ? 13.547 6.825 -9.740 1.00 89.75 182 VAL A CA 1
ATOM 1368 C C . VAL A 1 182 ? 14.984 6.422 -10.002 1.00 89.75 182 VAL A C 1
ATOM 1370 O O . VAL A 1 182 ? 15.756 7.201 -10.563 1.00 89.75 182 VAL A O 1
ATOM 1373 N N . GLU A 1 183 ? 15.323 5.197 -9.632 1.00 88.81 183 GLU A N 1
ATOM 1374 C CA . GLU A 1 183 ? 16.549 4.517 -10.011 1.00 88.81 183 GLU A CA 1
ATOM 1375 C C . GLU A 1 183 ? 16.196 3.257 -10.802 1.00 88.81 183 GLU A C 1
ATOM 1377 O O . GLU A 1 183 ? 15.381 2.4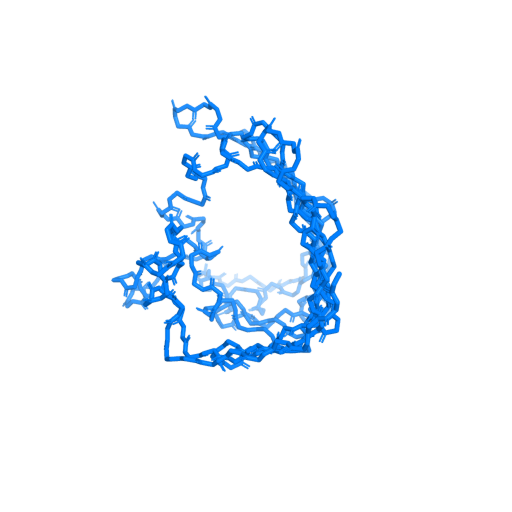38 -10.392 1.00 88.81 183 GLU A O 1
ATOM 1382 N N . VAL A 1 184 ? 16.806 3.112 -11.974 1.00 92.62 184 VAL A N 1
ATOM 1383 C CA . VAL A 1 184 ? 16.617 1.960 -12.854 1.00 92.62 184 VAL A CA 1
ATOM 1384 C C . VAL A 1 184 ? 17.947 1.249 -13.001 1.00 92.62 184 VAL A C 1
ATOM 1386 O O . VAL A 1 184 ? 18.965 1.879 -13.302 1.00 92.62 184 VAL A O 1
ATOM 1389 N N . GLN A 1 185 ? 17.938 -0.071 -12.836 1.00 92.19 185 GLN A N 1
ATOM 1390 C CA . GLN A 1 185 ? 19.133 -0.897 -12.907 1.00 92.19 185 GLN A CA 1
ATOM 1391 C C . GLN A 1 185 ? 18.914 -2.093 -13.830 1.00 92.19 185 GLN A C 1
ATOM 1393 O O . GLN A 1 185 ? 18.119 -2.984 -13.549 1.00 92.19 185 GLN A O 1
ATOM 1398 N N . ARG A 1 186 ? 19.705 -2.163 -14.907 1.00 90.62 186 ARG A N 1
ATOM 1399 C CA . ARG A 1 186 ? 19.766 -3.318 -15.821 1.00 90.62 186 ARG A CA 1
ATOM 1400 C C . ARG A 1 186 ? 18.418 -3.685 -16.460 1.00 90.62 186 ARG A C 1
ATOM 1402 O O . ARG A 1 186 ? 18.182 -4.855 -16.742 1.00 90.62 186 ARG A O 1
ATOM 1409 N N . VAL A 1 187 ? 17.556 -2.699 -16.697 1.00 86.69 187 VAL A N 1
ATOM 1410 C CA . VAL A 1 187 ? 16.303 -2.907 -17.432 1.00 86.69 187 VAL A CA 1
ATOM 1411 C C . VAL A 1 187 ? 16.601 -2.938 -18.928 1.00 86.69 187 VAL A C 1
ATOM 1413 O O . VAL A 1 187 ? 17.289 -2.053 -19.449 1.00 86.69 187 VAL A O 1
ATOM 1416 N N . ASP A 1 188 ? 16.106 -3.974 -19.600 1.00 83.06 188 ASP A N 1
ATOM 1417 C CA . ASP A 1 188 ? 16.151 -4.077 -21.054 1.00 83.06 188 ASP A CA 1
ATOM 1418 C C . ASP A 1 188 ? 15.153 -3.086 -21.665 1.00 83.06 188 ASP A C 1
ATOM 1420 O O . ASP A 1 188 ? 13.962 -3.092 -21.341 1.00 83.06 188 ASP A O 1
ATOM 1424 N N . LEU A 1 189 ? 15.661 -2.196 -22.516 1.00 70.38 189 LEU A N 1
ATOM 1425 C CA . LEU A 1 189 ? 14.863 -1.136 -23.110 1.00 70.38 189 LEU A CA 1
ATOM 1426 C C . LEU A 1 189 ? 13.884 -1.664 -24.158 1.00 70.38 189 LEU A C 1
ATOM 1428 O O . LEU A 1 189 ? 12.779 -1.142 -24.243 1.00 70.38 189 LEU A O 1
ATOM 1432 N N . ASP A 1 190 ? 14.245 -2.695 -24.922 1.00 71.75 190 ASP A N 1
ATOM 1433 C CA . ASP A 1 190 ? 13.360 -3.240 -25.955 1.00 71.75 190 ASP A CA 1
ATOM 1434 C C . ASP A 1 190 ? 12.114 -3.859 -25.308 1.00 71.75 190 ASP A C 1
ATOM 1436 O O . ASP A 1 190 ? 10.999 -3.695 -25.809 1.00 71.75 190 ASP A O 1
ATOM 1440 N N . ASP A 1 191 ? 12.288 -4.538 -24.173 1.00 72.75 191 ASP A N 1
ATOM 1441 C CA . ASP A 1 191 ? 11.177 -5.114 -23.415 1.00 72.75 191 ASP A CA 1
ATOM 1442 C C . ASP A 1 191 ? 10.354 -4.040 -22.689 1.00 72.75 191 ASP A C 1
ATOM 1444 O O . ASP A 1 191 ? 9.123 -4.120 -22.672 1.00 72.75 191 ASP A O 1
ATOM 1448 N N . ALA A 1 192 ? 10.995 -2.999 -22.146 1.00 71.38 192 ALA A N 1
ATOM 1449 C CA . ALA A 1 192 ? 10.290 -1.872 -21.533 1.00 71.38 192 ALA A CA 1
ATOM 1450 C C . ALA A 1 192 ? 9.447 -1.092 -22.558 1.00 71.38 192 ALA A C 1
ATOM 1452 O O . ALA A 1 192 ? 8.272 -0.836 -22.311 1.00 71.38 192 ALA A O 1
ATOM 1453 N N . LEU A 1 193 ? 10.002 -0.762 -23.732 1.00 69.94 193 LEU A N 1
ATOM 1454 C CA . LEU A 1 193 ? 9.295 -0.019 -24.784 1.00 69.94 193 LEU A CA 1
ATOM 1455 C C . LEU A 1 193 ? 8.095 -0.803 -25.339 1.00 69.94 193 LEU A C 1
ATOM 1457 O O . LEU A 1 193 ? 7.044 -0.212 -25.579 1.00 69.94 193 LEU A O 1
ATOM 1461 N N . ARG A 1 194 ? 8.223 -2.131 -25.495 1.00 71.81 194 ARG A N 1
ATOM 1462 C CA . ARG A 1 194 ? 7.116 -3.011 -25.916 1.00 71.81 194 ARG A CA 1
ATOM 1463 C C . ARG A 1 194 ? 5.992 -3.082 -24.889 1.00 71.81 194 ARG A C 1
ATOM 1465 O O . ARG A 1 194 ? 4.833 -3.092 -25.283 1.00 71.81 194 ARG A O 1
ATOM 1472 N N . ASN A 1 195 ? 6.335 -3.161 -23.604 1.00 65.31 195 ASN A N 1
ATOM 1473 C CA . ASN A 1 195 ? 5.350 -3.339 -22.536 1.00 65.31 195 ASN A CA 1
ATOM 1474 C C . ASN A 1 195 ? 4.741 -2.008 -22.059 1.00 65.31 195 ASN A C 1
ATOM 1476 O O . ASN A 1 195 ? 3.681 -2.021 -21.443 1.00 65.31 195 ASN A O 1
ATOM 1480 N N . TRP A 1 196 ? 5.389 -0.868 -22.328 1.00 66.00 196 TRP A N 1
ATOM 1481 C CA . TRP A 1 196 ? 4.920 0.477 -21.946 1.00 66.00 196 TRP A CA 1
ATOM 1482 C C . TRP A 1 196 ? 4.382 1.315 -23.115 1.00 66.00 196 TRP A C 1
ATOM 1484 O O . TRP A 1 196 ? 4.076 2.491 -22.923 1.00 66.00 196 TRP A O 1
ATOM 1494 N N . ASP A 1 197 ? 4.262 0.723 -24.306 1.00 58.31 197 ASP A N 1
ATOM 1495 C CA . ASP A 1 197 ? 3.774 1.357 -25.543 1.00 58.31 197 ASP A CA 1
ATOM 1496 C C . ASP A 1 197 ? 4.481 2.690 -25.876 1.00 58.31 197 ASP A C 1
ATOM 1498 O O . ASP A 1 197 ? 3.886 3.699 -26.261 1.00 58.31 197 ASP A O 1
ATOM 1502 N N . LEU A 1 198 ? 5.801 2.710 -25.680 1.00 54.22 198 LEU A N 1
ATOM 1503 C CA . LEU A 1 198 ? 6.660 3.850 -25.989 1.00 54.22 198 LEU A CA 1
ATOM 1504 C C . LEU A 1 198 ? 7.289 3.617 -27.369 1.00 54.22 198 LEU A C 1
ATOM 1506 O O . LEU A 1 198 ? 8.093 2.707 -27.555 1.00 54.22 198 LEU A O 1
ATOM 1510 N N . ALA A 1 199 ? 6.908 4.420 -28.361 1.00 42.38 199 ALA A N 1
ATOM 1511 C CA . ALA A 1 199 ? 7.381 4.238 -29.730 1.00 42.38 199 ALA A CA 1
ATOM 1512 C C . ALA A 1 199 ? 8.881 4.566 -29.932 1.00 42.38 199 ALA A C 1
ATOM 1514 O O . ALA A 1 199 ? 9.369 5.611 -29.502 1.00 42.38 199 ALA A O 1
ATOM 1515 N N . ASP A 1 200 ? 9.497 3.709 -30.756 1.00 47.28 200 ASP A N 1
ATOM 1516 C CA . ASP A 1 200 ? 10.668 3.855 -31.642 1.00 47.28 200 ASP A CA 1
ATOM 1517 C C . ASP A 1 200 ? 12.077 3.365 -31.220 1.00 47.28 200 ASP A C 1
ATOM 1519 O O . ASP A 1 200 ? 12.572 3.554 -30.107 1.00 47.28 200 ASP A O 1
ATOM 1523 N N . ASP A 1 201 ? 12.705 2.723 -32.217 1.00 42.47 201 ASP A N 1
ATOM 1524 C CA . ASP A 1 201 ? 13.897 1.860 -32.223 1.00 42.47 201 ASP A CA 1
ATOM 1525 C C . ASP A 1 201 ? 15.063 2.320 -31.325 1.00 42.47 201 ASP A C 1
ATOM 1527 O O . ASP A 1 201 ? 15.836 3.216 -31.679 1.00 42.47 201 ASP A O 1
ATOM 1531 N N . SER A 1 202 ? 15.264 1.631 -30.195 1.00 45.25 202 SER A N 1
ATOM 1532 C CA . SER A 1 202 ? 16.401 1.858 -29.294 1.00 45.25 202 SER A CA 1
ATOM 1533 C C . SER A 1 202 ? 16.886 0.551 -28.654 1.00 45.25 202 SER A C 1
ATOM 1535 O O . SER A 1 202 ? 16.337 0.114 -27.656 1.00 45.25 202 SER A O 1
ATOM 1537 N N . VAL A 1 203 ? 17.968 -0.038 -29.176 1.00 47.53 203 VAL A N 1
ATOM 1538 C CA . VAL A 1 203 ? 18.570 -1.259 -28.604 1.00 47.53 203 VAL A CA 1
ATOM 1539 C C . VAL A 1 203 ? 19.530 -0.897 -27.466 1.00 47.53 203 VAL A C 1
ATOM 1541 O O . VAL A 1 203 ? 20.546 -0.233 -27.706 1.00 47.53 203 VAL 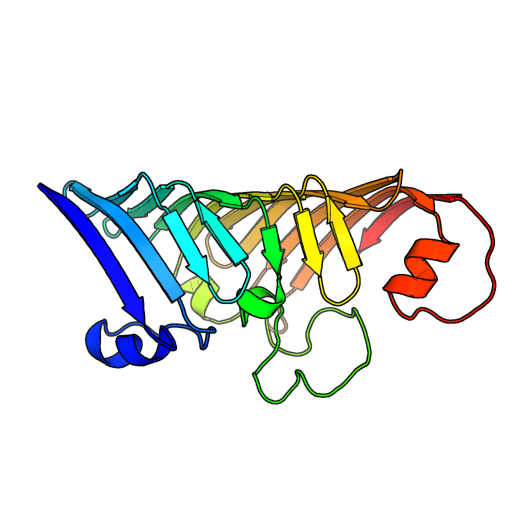A O 1
ATOM 1544 N N . GLY A 1 204 ? 19.268 -1.364 -26.241 1.00 56.31 204 GLY A N 1
ATOM 1545 C CA . GLY A 1 204 ? 20.202 -1.206 -25.121 1.00 56.31 204 GLY A CA 1
ATOM 1546 C C . GLY A 1 204 ? 19.661 -1.594 -23.741 1.00 56.31 204 GLY A C 1
ATOM 1547 O O . GLY A 1 204 ? 18.465 -1.750 -23.539 1.00 56.31 204 GLY A O 1
ATOM 1548 N N . ILE A 1 205 ? 20.571 -1.714 -22.771 1.00 56.66 205 ILE A N 1
ATOM 1549 C CA . ILE A 1 205 ? 20.244 -1.836 -21.344 1.00 56.66 205 ILE A CA 1
ATOM 1550 C C . ILE A 1 205 ? 20.369 -0.448 -20.718 1.00 56.66 205 ILE A C 1
ATOM 1552 O O . ILE A 1 205 ? 21.403 0.207 -20.890 1.00 56.66 205 ILE A O 1
ATOM 1556 N N . ILE A 1 206 ? 19.354 -0.016 -19.970 1.00 68.94 206 ILE A N 1
ATOM 1557 C CA . ILE A 1 206 ? 19.379 1.267 -19.263 1.00 68.94 206 ILE A CA 1
ATOM 1558 C C . ILE A 1 206 ? 19.768 1.069 -17.795 1.00 68.94 206 ILE A C 1
ATOM 1560 O O . ILE A 1 206 ? 19.290 0.171 -17.098 1.00 68.94 206 ILE A O 1
ATOM 1564 N N . GLY A 1 207 ? 20.642 1.959 -17.328 1.00 54.25 207 GLY A N 1
ATOM 1565 C CA . GLY A 1 207 ? 20.791 2.290 -15.919 1.00 54.25 207 GLY A CA 1
ATOM 1566 C C . GLY A 1 207 ? 20.776 3.808 -15.755 1.00 54.25 207 GLY A C 1
ATOM 1567 O O . GLY A 1 207 ? 21.383 4.513 -16.566 1.00 54.25 207 GLY A O 1
ATOM 1568 N N . GLY A 1 208 ? 20.079 4.325 -14.747 1.00 69.69 208 GLY A N 1
ATOM 1569 C CA . GLY A 1 208 ? 19.959 5.768 -14.549 1.00 69.69 208 GLY A CA 1
ATOM 1570 C C . GLY A 1 208 ? 19.197 6.145 -13.286 1.00 69.69 208 GLY A C 1
ATOM 1571 O O . GLY A 1 208 ? 18.426 5.348 -12.768 1.00 69.69 208 GLY A O 1
ATOM 1572 N N . ALA A 1 209 ? 19.420 7.373 -12.820 1.00 68.94 209 ALA A N 1
ATOM 1573 C CA . ALA A 1 209 ? 18.679 7.979 -11.723 1.00 68.94 209 ALA A CA 1
ATOM 1574 C C . ALA A 1 209 ? 18.077 9.310 -12.190 1.00 68.94 209 ALA A C 1
ATOM 1576 O O . ALA A 1 209 ? 18.760 10.096 -12.858 1.00 68.94 209 ALA A O 1
ATOM 1577 N N . ALA A 1 210 ? 16.818 9.568 -11.852 1.00 62.03 210 ALA A N 1
ATOM 1578 C CA . ALA A 1 210 ? 16.131 10.816 -12.164 1.00 62.03 210 ALA A CA 1
ATOM 1579 C C . ALA A 1 210 ? 15.339 11.325 -10.956 1.00 62.03 210 ALA A C 1
ATOM 1581 O O . ALA A 1 210 ? 14.832 10.541 -10.160 1.00 62.03 210 ALA A O 1
ATOM 1582 N N . ASN A 1 211 ? 15.239 12.651 -10.847 1.00 57.91 211 ASN A N 1
ATOM 1583 C CA . ASN A 1 211 ? 14.510 13.352 -9.794 1.00 57.91 211 ASN A CA 1
ATOM 1584 C C . ASN A 1 211 ? 13.535 14.339 -10.444 1.00 57.91 211 ASN A C 1
ATOM 1586 O O . ASN A 1 211 ? 13.953 15.155 -11.271 1.00 57.91 211 ASN A O 1
ATOM 1590 N N . PHE A 1 212 ? 12.267 14.286 -10.049 1.00 62.97 212 PHE A N 1
ATOM 1591 C CA . PHE A 1 212 ? 11.181 15.136 -10.535 1.00 62.97 212 PHE A CA 1
ATOM 1592 C C . PHE A 1 212 ? 10.543 15.888 -9.358 1.00 62.97 212 PHE A C 1
ATOM 1594 O O . PHE A 1 212 ? 10.402 15.321 -8.272 1.00 62.97 212 PHE A O 1
ATOM 1601 N N . GLY A 1 213 ? 10.163 17.151 -9.570 1.00 50.28 213 GLY A N 1
ATOM 1602 C CA . GLY A 1 213 ? 9.519 18.018 -8.577 1.00 50.28 213 GLY A CA 1
ATOM 1603 C C . GLY A 1 213 ? 9.106 19.365 -9.150 1.00 50.28 213 GLY A C 1
ATOM 1604 O O . GLY A 1 213 ? 9.376 19.602 -10.352 1.00 50.28 213 GLY A O 1
#